Protein AF-A0A7C4R435-F1 (afdb_monomer_lite)

Sequence (212 aa):
MVLLLMPFLGRGGDLEFAALTNHVLPAVRSFMATNQLLMPIPFGTNAVKSFMVDLEGNRDSVIAHLRLTNNYIFSFSRTGGVQAVKGFIDDNENWLKLTDPSPKNLPLIQKALSQTDVVGPTNALALAFHYFKLNGHDPKNFHPEEFARVKGGYEKPYLLPYYSACWWRKDVTMAQREQGLAVLARVEIYISGVNSNLVGYDRLFMPLDRDK

pLDDT: mean 86.99, std 13.62, range [26.06, 98.31]

Secondary structure (DSSP, 8-state):
--------EEE--HHHHHHIIIIIHHHHHHHHHHTT-SS-SS--GGGEEEEEEEEETTTTEEEEEEEETTSEEEEEEEETTEEEEEEEEEGGG-HHHHH---GGGHHHHHHHHTS---SHHHHHHHHHHHHHHHTT--GGGBPPPEEEEEEE-SSS-EEEEEEEEEEEBTTS-HHHHHTT-S---EEEEEEETTT--EEEEEEES--TTTT-

Foldseek 3Di:
DDPPPDPAAEDDDPLQVCCCQVPVLVQVLLLCVLQVPPDDPPDDCLQWNYKYWDQDDVSQKIWMWTAGPQGKIWTKIGHPRFIHTAKIARPVLHVVLLQDPPPVSVVVVVVQVPADQPQDQVNLVVLQVVSCVSRPADCVQWDDKDKDFDWHDDPDIDGGQKMKIKTFGPVDDPVCVVVVPVAGFIWMWMAGSRPRHTRMIHGTNDDRPPSD

Structure (mmCIF, N/CA/C/O backbone):
data_AF-A0A7C4R435-F1
#
_entry.id   AF-A0A7C4R435-F1
#
loop_
_atom_site.group_PDB
_atom_site.id
_atom_site.type_symbol
_atom_site.label_atom_id
_atom_site.label_alt_id
_atom_site.label_comp_id
_atom_site.label_asym_id
_atom_site.label_entity_id
_atom_site.label_seq_id
_atom_site.pdbx_PDB_ins_code
_atom_site.Cartn_x
_atom_site.Cartn_y
_atom_site.Cartn_z
_atom_site.occupancy
_atom_site.B_iso_or_equiv
_atom_site.auth_seq_id
_atom_site.auth_comp_id
_atom_site.auth_asym_id
_atom_site.auth_atom_id
_atom_site.pdbx_PDB_model_num
ATOM 1 N N . MET A 1 1 ? -13.820 8.768 -37.299 1.00 32.50 1 MET A N 1
ATOM 2 C CA . MET A 1 1 ? -13.940 8.283 -35.909 1.00 32.50 1 MET A CA 1
ATOM 3 C C . MET A 1 1 ? -13.017 9.145 -35.061 1.00 32.50 1 MET A C 1
ATOM 5 O O . MET A 1 1 ? -11.808 9.029 -35.196 1.00 32.50 1 MET A O 1
ATOM 9 N N . VAL A 1 2 ? -13.565 10.116 -34.331 1.00 26.06 2 VAL A N 1
ATOM 10 C CA . VAL A 1 2 ? -12.773 11.062 -33.530 1.00 26.06 2 VAL A CA 1
ATOM 11 C C . VAL A 1 2 ? -12.422 10.360 -32.221 1.00 26.06 2 VAL A C 1
ATOM 13 O O . VAL A 1 2 ? -13.299 10.154 -31.386 1.00 26.06 2 VAL A O 1
ATOM 16 N N . LEU A 1 3 ? -11.165 9.935 -32.063 1.00 27.81 3 LEU A N 1
ATOM 17 C CA . LEU A 1 3 ? -10.653 9.545 -30.752 1.00 27.81 3 LEU A CA 1
ATOM 18 C C . LEU A 1 3 ? -10.577 10.823 -29.910 1.00 27.81 3 LEU A C 1
ATOM 20 O O . LEU A 1 3 ? -9.709 11.665 -30.135 1.00 27.81 3 LEU A O 1
ATOM 24 N N . LEU A 1 4 ? -11.500 10.982 -28.959 1.00 30.34 4 LEU A N 1
ATOM 25 C CA . LEU A 1 4 ? -11.326 11.938 -27.872 1.00 30.34 4 LEU A CA 1
ATOM 26 C C . LEU A 1 4 ? -10.093 11.505 -27.069 1.00 30.34 4 LEU A C 1
ATOM 28 O O . LEU A 1 4 ? -10.157 10.601 -26.238 1.00 30.34 4 LEU A O 1
ATOM 32 N N . LEU A 1 5 ? -8.961 12.147 -27.348 1.00 34.44 5 LEU A N 1
ATOM 33 C CA . LEU A 1 5 ? -7.786 12.141 -26.489 1.00 34.44 5 LEU A CA 1
ATOM 34 C C . LEU A 1 5 ? -8.183 12.827 -25.179 1.00 34.44 5 LEU A C 1
ATOM 36 O O . LEU A 1 5 ? -8.179 14.053 -25.076 1.00 34.44 5 LEU A O 1
ATOM 40 N N . MET A 1 6 ? -8.556 12.035 -24.172 1.00 40.03 6 MET A N 1
ATOM 41 C CA . MET A 1 6 ? -8.454 12.507 -22.794 1.00 40.03 6 MET A CA 1
ATOM 42 C C . MET A 1 6 ? -7.005 12.967 -22.572 1.00 40.03 6 MET A C 1
ATOM 44 O O . MET A 1 6 ? -6.094 12.301 -23.072 1.00 40.03 6 MET A O 1
ATOM 48 N N . PRO A 1 7 ? -6.760 14.078 -21.858 1.00 41.78 7 PRO A N 1
ATOM 49 C CA . PRO A 1 7 ? -5.405 14.534 -21.596 1.00 41.78 7 PRO A CA 1
ATOM 50 C C . PRO A 1 7 ? -4.704 13.497 -20.717 1.00 41.78 7 PRO A C 1
ATOM 52 O O . PRO A 1 7 ? -4.883 13.445 -19.501 1.00 41.78 7 PRO A O 1
ATOM 55 N N . PHE A 1 8 ? -3.934 12.630 -21.365 1.00 50.62 8 PHE A N 1
ATOM 56 C CA . PHE A 1 8 ? -3.027 11.699 -20.726 1.00 50.62 8 PHE A CA 1
ATOM 57 C C . PHE A 1 8 ? -1.909 12.526 -20.094 1.00 50.62 8 PHE A C 1
ATOM 59 O O . PHE A 1 8 ? -0.993 12.986 -20.771 1.00 50.62 8 PHE A O 1
ATOM 66 N N . LEU A 1 9 ? -2.018 12.772 -18.789 1.00 55.28 9 LEU A N 1
ATOM 67 C CA . LEU A 1 9 ? -0.972 13.421 -18.002 1.00 55.28 9 LEU A CA 1
ATOM 68 C C . LEU A 1 9 ? 0.091 12.374 -17.660 1.00 55.28 9 LEU A C 1
ATOM 70 O O . LEU A 1 9 ? 0.153 11.848 -16.547 1.00 55.28 9 LEU A O 1
ATOM 74 N N . GLY A 1 10 ? 0.878 12.028 -18.675 1.00 59.75 10 GLY A N 1
ATOM 75 C CA . GLY A 1 10 ? 2.132 11.307 -18.540 1.00 59.75 10 GLY A CA 1
ATOM 76 C C . GLY A 1 10 ? 3.293 12.282 -18.510 1.00 59.75 10 GLY A C 1
ATOM 77 O O . GLY A 1 10 ? 3.401 13.134 -19.389 1.00 59.75 10 GLY A O 1
ATOM 78 N N . ARG A 1 11 ? 4.171 12.164 -17.516 1.00 60.06 11 ARG A N 1
ATOM 79 C CA . ARG A 1 11 ? 5.456 12.867 -17.521 1.00 60.06 11 ARG A CA 1
ATOM 80 C C . ARG A 1 11 ? 6.520 11.879 -18.001 1.00 60.06 11 ARG A C 1
ATOM 82 O O . ARG A 1 11 ? 6.981 11.068 -17.207 1.00 60.06 11 ARG A O 1
ATOM 89 N N . GLY A 1 12 ? 6.832 11.892 -19.298 1.00 60.12 12 GLY A N 1
ATOM 90 C CA . GLY A 1 12 ? 7.830 10.993 -19.886 1.00 60.12 12 GLY A CA 1
ATOM 91 C C . GLY A 1 12 ? 7.799 10.950 -21.416 1.00 60.12 12 GLY A C 1
ATOM 92 O O . GLY A 1 12 ? 6.746 11.171 -22.014 1.00 60.12 12 GLY A O 1
ATOM 93 N N . GLY A 1 13 ? 8.950 10.701 -22.039 1.00 79.94 13 GLY A N 1
ATOM 94 C CA . GLY A 1 13 ? 9.081 10.423 -23.469 1.00 79.94 13 GLY A CA 1
ATOM 95 C C . GLY A 1 13 ? 8.862 8.939 -23.790 1.00 79.94 13 GLY A C 1
ATOM 96 O O . GLY A 1 13 ? 8.311 8.175 -22.993 1.00 79.94 13 GLY A O 1
ATOM 97 N N . ASP A 1 14 ? 9.301 8.511 -24.976 1.00 87.88 14 ASP A N 1
ATOM 98 C CA . ASP A 1 14 ? 9.075 7.145 -25.477 1.00 87.88 14 ASP A CA 1
ATOM 99 C C . ASP A 1 14 ? 9.638 6.055 -24.549 1.00 87.88 14 ASP A C 1
ATOM 101 O O . ASP A 1 14 ? 9.074 4.966 -24.438 1.00 87.88 14 ASP A O 1
ATOM 105 N N . LEU A 1 15 ? 10.737 6.345 -23.850 1.00 87.88 15 LEU A N 1
ATOM 106 C CA . LEU A 1 15 ? 11.409 5.398 -22.958 1.00 87.88 15 LEU A CA 1
ATOM 107 C C . LEU A 1 15 ? 10.641 5.189 -21.656 1.00 87.88 15 LEU A C 1
ATOM 109 O O . LEU A 1 15 ? 10.497 4.058 -21.196 1.00 87.88 15 LEU A O 1
ATOM 113 N N . GLU A 1 16 ? 10.117 6.259 -21.074 1.00 90.69 16 GLU A N 1
ATOM 114 C CA . GLU A 1 16 ? 9.260 6.216 -19.896 1.00 90.69 16 GLU A CA 1
ATOM 115 C C . GLU A 1 16 ? 7.957 5.475 -20.208 1.00 90.69 16 GLU A C 1
ATOM 117 O O . GLU A 1 16 ? 7.490 4.657 -19.411 1.00 90.69 16 GLU A O 1
ATOM 122 N N . PHE A 1 17 ? 7.397 5.694 -21.402 1.00 91.06 17 PHE A N 1
ATOM 123 C CA . PHE A 1 17 ? 6.226 4.957 -21.867 1.00 91.06 17 PHE A CA 1
ATOM 124 C C . PHE A 1 17 ? 6.534 3.469 -22.108 1.00 91.06 17 PHE A C 1
ATOM 126 O O . PHE A 1 17 ? 5.737 2.596 -21.745 1.00 91.06 17 PHE A O 1
ATOM 133 N N . ALA A 1 18 ? 7.710 3.149 -22.653 1.00 91.75 18 ALA A N 1
ATOM 134 C CA . ALA A 1 18 ? 8.179 1.772 -22.784 1.00 91.75 18 ALA A CA 1
ATOM 135 C C . ALA A 1 18 ? 8.368 1.104 -21.410 1.00 91.75 18 ALA A C 1
ATOM 137 O O . ALA A 1 18 ? 7.920 -0.023 -21.209 1.00 91.75 18 ALA A O 1
ATOM 138 N N . ALA A 1 19 ? 8.952 1.794 -20.428 1.00 91.88 19 ALA A N 1
ATOM 139 C CA . ALA A 1 19 ? 9.076 1.293 -19.059 1.00 91.88 19 ALA A CA 1
ATOM 140 C C . ALA A 1 19 ? 7.702 1.056 -18.403 1.00 91.88 19 ALA A C 1
ATOM 142 O O . ALA A 1 19 ? 7.479 0.001 -17.797 1.00 91.88 19 ALA A O 1
ATOM 143 N N . LEU A 1 20 ? 6.756 1.988 -18.572 1.00 93.00 20 LEU A N 1
ATOM 144 C CA . LEU A 1 20 ? 5.379 1.841 -18.095 1.00 93.00 20 LEU A CA 1
ATOM 145 C C . LEU A 1 20 ? 4.728 0.567 -18.655 1.00 93.00 20 LEU A C 1
ATOM 147 O O . LEU A 1 20 ? 4.150 -0.222 -17.908 1.00 93.00 20 LEU A O 1
ATOM 151 N N . THR A 1 21 ? 4.817 0.364 -19.967 1.00 93.69 21 THR A N 1
ATOM 152 C CA . THR A 1 21 ? 4.137 -0.735 -20.669 1.00 93.69 21 THR A CA 1
ATOM 153 C C . THR A 1 21 ? 4.813 -2.090 -20.468 1.00 93.69 21 THR A C 1
ATOM 155 O O . THR A 1 21 ? 4.113 -3.082 -20.259 1.00 93.69 21 THR A O 1
ATOM 158 N N . ASN A 1 22 ? 6.146 -2.138 -20.462 1.00 92.88 22 ASN A N 1
ATOM 159 C CA . ASN A 1 22 ? 6.915 -3.385 -20.409 1.00 92.88 22 ASN A CA 1
ATOM 160 C C . ASN A 1 22 ? 7.199 -3.879 -18.986 1.00 92.88 22 ASN A C 1
ATOM 162 O O . ASN A 1 22 ? 7.458 -5.069 -18.794 1.00 92.88 22 ASN A O 1
ATOM 166 N N . HIS A 1 23 ? 7.183 -2.996 -17.982 1.00 93.25 23 HIS A N 1
ATOM 167 C CA . HIS A 1 23 ? 7.590 -3.351 -16.617 1.00 93.25 23 HIS A CA 1
ATOM 168 C C . HIS A 1 23 ? 6.531 -3.001 -15.577 1.00 93.25 23 HIS A C 1
ATOM 170 O O . HIS A 1 23 ? 6.086 -3.881 -14.837 1.00 93.25 23 HIS A O 1
ATOM 176 N N . VAL A 1 24 ? 6.089 -1.742 -15.548 1.00 94.69 24 VAL A N 1
ATOM 177 C CA . VAL A 1 24 ? 5.218 -1.234 -14.480 1.00 94.69 24 VAL A CA 1
ATOM 178 C C . VAL A 1 24 ? 3.820 -1.851 -14.561 1.00 94.69 24 VAL A C 1
ATOM 180 O O . VAL A 1 24 ? 3.357 -2.456 -13.597 1.00 94.69 24 VAL A O 1
ATOM 183 N N . LEU A 1 25 ? 3.143 -1.755 -15.711 1.00 95.44 25 LEU A N 1
ATOM 184 C CA . LEU A 1 25 ? 1.786 -2.284 -15.881 1.00 95.44 25 LEU A CA 1
ATOM 185 C C . LEU A 1 25 ? 1.699 -3.803 -15.664 1.00 95.44 25 LEU A C 1
ATOM 187 O O . LEU A 1 25 ? 0.785 -4.228 -14.956 1.00 95.44 25 LEU A O 1
ATOM 191 N N . PRO A 1 26 ? 2.615 -4.639 -16.196 1.00 95.25 26 PRO A N 1
ATOM 192 C CA . PRO A 1 26 ? 2.641 -6.061 -15.866 1.00 95.25 26 PRO A CA 1
ATOM 193 C C . PRO A 1 26 ? 2.761 -6.331 -14.360 1.00 95.25 26 PRO A C 1
ATOM 195 O O . PRO A 1 26 ? 2.010 -7.150 -13.832 1.00 95.25 26 PRO A O 1
ATOM 198 N N . ALA A 1 27 ? 3.644 -5.613 -13.655 1.00 94.75 27 ALA A N 1
ATOM 199 C CA . ALA A 1 27 ? 3.818 -5.776 -12.213 1.00 94.75 27 ALA A CA 1
ATOM 200 C C . ALA A 1 27 ? 2.566 -5.369 -11.425 1.00 94.75 27 ALA A C 1
ATOM 202 O O . ALA A 1 27 ? 2.132 -6.102 -10.539 1.00 94.75 27 ALA A O 1
ATOM 203 N N . VAL A 1 28 ? 1.947 -4.241 -11.782 1.00 95.75 28 VAL A N 1
ATOM 204 C CA . VAL A 1 28 ? 0.711 -3.761 -11.150 1.00 95.75 28 VAL A CA 1
ATOM 205 C C . VAL A 1 28 ? -0.438 -4.736 -11.384 1.00 95.75 28 VAL A C 1
ATOM 207 O O . VAL A 1 28 ? -1.124 -5.098 -10.436 1.00 95.75 28 VAL A O 1
ATOM 210 N N . ARG A 1 29 ? -0.623 -5.232 -12.613 1.00 95.69 29 ARG A N 1
ATOM 211 C CA . ARG A 1 29 ? -1.648 -6.248 -12.908 1.00 95.69 29 ARG A CA 1
ATOM 212 C C . ARG A 1 29 ? -1.419 -7.522 -12.100 1.00 95.69 29 ARG A C 1
ATOM 214 O O . ARG A 1 29 ? -2.372 -8.056 -11.548 1.00 95.69 29 ARG A O 1
ATOM 221 N N . SER A 1 30 ? -0.171 -7.987 -12.007 1.00 94.69 30 SER A N 1
ATOM 222 C CA . SER A 1 30 ? 0.164 -9.157 -11.194 1.00 94.69 30 SER A CA 1
ATOM 223 C C . SER A 1 30 ? -0.164 -8.920 -9.723 1.00 94.69 30 SER A C 1
ATOM 225 O O . SER A 1 30 ? -0.803 -9.765 -9.113 1.00 94.69 30 SER A O 1
ATOM 227 N N . PHE A 1 31 ? 0.214 -7.768 -9.164 1.00 95.50 31 PHE A N 1
ATOM 228 C CA . PHE A 1 31 ? -0.107 -7.413 -7.783 1.00 95.50 31 PHE A CA 1
ATOM 229 C C . PHE A 1 31 ? -1.621 -7.371 -7.550 1.00 95.50 31 PHE A C 1
ATOM 231 O O . PHE A 1 31 ? -2.113 -7.943 -6.581 1.00 95.50 31 PHE A O 1
ATOM 238 N N . MET A 1 32 ? -2.373 -6.733 -8.449 1.00 95.19 32 MET A N 1
ATOM 239 C CA . MET A 1 32 ? -3.828 -6.640 -8.346 1.00 95.19 32 MET A CA 1
ATOM 240 C C . MET A 1 32 ? -4.502 -8.010 -8.437 1.00 95.19 32 MET A C 1
ATOM 242 O O . MET A 1 32 ? -5.427 -8.268 -7.676 1.00 95.19 32 MET A O 1
ATOM 246 N N . ALA A 1 33 ? -4.023 -8.894 -9.317 1.00 94.50 33 ALA A N 1
ATOM 247 C CA . ALA A 1 33 ? -4.528 -10.259 -9.430 1.00 94.50 33 ALA A CA 1
ATOM 248 C C . ALA A 1 33 ? -4.218 -11.082 -8.170 1.00 94.50 33 ALA A C 1
ATOM 250 O O . ALA A 1 33 ? -5.119 -11.704 -7.613 1.00 94.50 33 ALA A O 1
ATOM 251 N N . THR A 1 34 ? -2.973 -11.030 -7.681 1.00 94.31 34 THR A N 1
ATOM 252 C CA . THR A 1 34 ? -2.544 -11.702 -6.445 1.00 94.31 34 THR A CA 1
ATOM 253 C C . THR A 1 34 ? -3.394 -11.281 -5.248 1.00 94.31 34 THR A C 1
ATOM 255 O O . THR A 1 34 ? -3.803 -12.128 -4.461 1.00 94.31 34 THR A O 1
ATOM 258 N N . ASN A 1 35 ? -3.690 -9.986 -5.128 1.00 94.69 35 ASN A N 1
ATOM 259 C CA . ASN A 1 35 ? -4.449 -9.421 -4.012 1.00 94.69 35 ASN A CA 1
ATOM 260 C C . ASN A 1 35 ? -5.960 -9.307 -4.292 1.00 94.69 35 ASN A C 1
ATOM 262 O O . ASN A 1 35 ? -6.670 -8.703 -3.496 1.00 94.69 35 ASN A O 1
ATOM 266 N N . GLN A 1 36 ? -6.452 -9.866 -5.406 1.00 92.31 36 GLN A N 1
ATOM 267 C CA . GLN A 1 36 ? -7.873 -9.888 -5.787 1.00 92.31 36 GLN A CA 1
ATOM 268 C C . GLN A 1 36 ? -8.553 -8.505 -5.749 1.00 92.31 36 GLN A C 1
ATOM 270 O O . GLN A 1 36 ? -9.699 -8.363 -5.324 1.00 92.31 36 GLN A O 1
ATOM 275 N N . LEU A 1 37 ? -7.842 -7.464 -6.192 1.00 91.94 37 LEU A N 1
ATOM 276 C CA . LEU A 1 37 ? -8.356 -6.095 -6.172 1.00 91.94 37 LEU A CA 1
ATOM 277 C C . LEU A 1 37 ? -9.503 -5.900 -7.178 1.00 91.94 37 LEU A C 1
ATOM 279 O O . LEU A 1 37 ? -9.534 -6.517 -8.244 1.00 91.94 37 LEU A O 1
ATOM 283 N N . LEU A 1 38 ? -10.433 -4.996 -6.854 1.00 81.31 38 LEU A N 1
ATOM 284 C CA . LEU A 1 38 ? -11.715 -4.821 -7.549 1.00 81.31 38 LEU A CA 1
ATOM 285 C C . LEU A 1 38 ? -11.581 -4.009 -8.851 1.00 81.31 38 LEU A C 1
ATOM 287 O O . LEU A 1 38 ? -12.127 -2.914 -8.997 1.00 81.31 38 LEU A O 1
ATOM 291 N N . MET A 1 39 ? -10.840 -4.544 -9.822 1.00 78.44 39 MET A N 1
ATOM 292 C CA . MET A 1 39 ? -10.755 -4.004 -11.180 1.00 78.44 39 MET A CA 1
ATOM 293 C C . MET A 1 39 ? -10.630 -5.136 -12.205 1.00 78.44 39 MET A C 1
ATOM 295 O O . MET A 1 39 ? -9.884 -6.084 -11.962 1.00 78.44 39 MET A O 1
ATOM 299 N N . PRO A 1 40 ? -11.285 -5.040 -13.377 1.00 78.25 40 PRO A N 1
ATOM 300 C CA . PRO A 1 40 ? -11.090 -6.011 -14.449 1.00 78.25 40 PRO A CA 1
ATOM 301 C C . PRO A 1 40 ? -9.630 -6.065 -14.924 1.00 78.25 40 PRO A C 1
ATOM 303 O O . PRO A 1 40 ? -9.051 -5.043 -15.296 1.00 78.25 40 PRO A O 1
ATOM 306 N N . ILE A 1 41 ? -9.048 -7.266 -14.943 1.00 79.94 41 ILE A N 1
ATOM 307 C CA . ILE A 1 41 ? -7.706 -7.564 -15.469 1.00 79.94 41 ILE A CA 1
ATOM 308 C C . ILE A 1 41 ? -7.875 -8.548 -16.645 1.00 79.94 41 ILE A C 1
ATOM 310 O O . ILE A 1 41 ? -8.652 -9.493 -16.510 1.00 79.94 41 ILE A O 1
ATOM 314 N N . PRO A 1 42 ? -7.162 -8.382 -17.779 1.00 84.06 42 PRO A N 1
ATOM 315 C CA . PRO A 1 42 ? -6.138 -7.370 -18.045 1.00 84.06 42 PRO A CA 1
ATOM 316 C C . PRO A 1 42 ? -6.723 -6.008 -18.450 1.00 84.06 42 PRO A C 1
ATOM 318 O O . PRO A 1 42 ? -7.732 -5.930 -19.142 1.00 84.06 42 PRO A O 1
ATOM 321 N N . PHE A 1 43 ? -6.033 -4.924 -18.084 1.00 87.81 43 PHE A N 1
ATOM 322 C CA . PHE A 1 43 ? -6.353 -3.558 -18.522 1.00 87.81 43 PHE A CA 1
ATOM 323 C C . PHE A 1 43 ? -5.162 -2.906 -19.224 1.00 87.81 43 PHE A C 1
ATOM 325 O O . PHE A 1 43 ? -4.027 -3.103 -18.804 1.00 87.81 43 PHE A O 1
ATOM 332 N N . GLY A 1 44 ? -5.393 -2.120 -20.277 1.00 88.62 44 GLY A N 1
ATOM 333 C CA . GLY A 1 44 ? -4.349 -1.404 -21.019 1.00 88.62 44 GLY A CA 1
ATOM 334 C C . GLY A 1 44 ? -3.969 -0.049 -20.408 1.00 88.62 44 GLY A C 1
ATOM 335 O O . GLY A 1 44 ? -4.371 0.299 -19.300 1.00 88.62 44 GLY A O 1
ATOM 336 N N . THR A 1 45 ? -3.211 0.752 -21.160 1.00 90.25 45 THR A N 1
ATOM 337 C CA . THR A 1 45 ? -2.867 2.141 -20.794 1.00 90.25 45 THR A CA 1
ATOM 338 C C . THR A 1 45 ? -4.091 3.053 -20.696 1.00 90.25 45 THR A C 1
ATOM 340 O O . THR A 1 45 ? -4.048 4.055 -19.994 1.00 90.25 45 THR A O 1
ATOM 343 N N . ASN A 1 46 ? -5.214 2.677 -21.313 1.00 88.69 46 ASN A N 1
ATOM 344 C CA . ASN A 1 46 ? -6.505 3.357 -21.187 1.00 88.69 46 ASN A CA 1
ATOM 345 C C . ASN A 1 46 ? -7.058 3.383 -19.749 1.00 88.69 46 ASN A C 1
ATOM 347 O O . ASN A 1 46 ? -7.912 4.207 -19.438 1.00 88.69 46 ASN A O 1
ATOM 351 N N . ALA A 1 47 ? -6.588 2.493 -18.873 1.00 91.69 47 ALA A N 1
ATOM 352 C CA . ALA A 1 47 ? -6.935 2.495 -17.454 1.00 91.69 47 ALA A CA 1
ATOM 353 C C . ALA A 1 47 ? -6.004 3.373 -16.598 1.00 91.69 47 ALA A C 1
ATOM 355 O O . ALA A 1 47 ? -6.242 3.519 -15.399 1.00 91.69 47 ALA A O 1
ATOM 356 N N . VAL A 1 48 ? -4.955 3.962 -17.182 1.00 93.00 48 VAL A N 1
ATOM 357 C CA . VAL A 1 48 ? -4.006 4.842 -16.489 1.00 93.00 48 VAL A CA 1
ATOM 358 C C . VAL A 1 48 ? -4.503 6.281 -16.585 1.00 93.00 48 VAL A C 1
ATOM 360 O O . VAL A 1 48 ? -4.547 6.866 -17.662 1.00 93.00 48 VAL A O 1
ATOM 363 N N . LYS A 1 49 ? -4.863 6.864 -15.440 1.00 93.19 49 LYS A N 1
ATOM 364 C CA . LYS A 1 49 ? -5.306 8.260 -15.333 1.00 93.19 49 LYS A CA 1
ATOM 365 C C . LYS A 1 49 ? -4.127 9.230 -15.382 1.00 93.19 49 LYS A C 1
ATOM 367 O O . LYS A 1 49 ? -4.212 10.280 -16.008 1.00 93.19 49 LYS A O 1
ATOM 372 N N . SER A 1 50 ? -3.043 8.887 -14.695 1.00 93.31 50 SER A N 1
ATOM 373 C CA . SER A 1 50 ? -1.803 9.665 -14.673 1.00 93.31 50 SER A CA 1
ATOM 374 C C . SER A 1 50 ? -0.646 8.783 -14.234 1.00 93.31 50 SER A C 1
ATOM 376 O O . SER A 1 50 ? -0.846 7.868 -13.430 1.00 93.31 50 SER A O 1
ATOM 378 N N . PHE A 1 51 ? 0.562 9.084 -14.695 1.00 94.00 51 PHE A N 1
ATOM 379 C CA . PHE A 1 51 ? 1.767 8.413 -14.222 1.00 94.00 51 PHE A CA 1
ATOM 380 C C . PHE A 1 51 ? 2.995 9.322 -14.310 1.00 94.00 51 PHE A C 1
ATOM 382 O O . PHE A 1 51 ? 3.035 10.295 -15.066 1.00 94.00 51 PHE A O 1
ATOM 389 N N . MET A 1 52 ? 4.002 8.953 -13.533 1.00 93.12 52 MET A N 1
ATOM 390 C CA . MET A 1 52 ? 5.354 9.481 -13.558 1.00 93.12 52 MET A CA 1
ATOM 391 C C . MET A 1 52 ? 6.297 8.284 -13.559 1.00 93.12 52 MET A C 1
ATOM 393 O O . MET A 1 52 ? 6.097 7.350 -12.781 1.00 93.12 52 MET A O 1
ATOM 397 N N . VAL A 1 53 ? 7.279 8.295 -14.452 1.00 92.81 53 VAL A N 1
ATOM 398 C CA . VAL A 1 53 ? 8.338 7.289 -14.517 1.00 92.81 53 VAL A CA 1
ATOM 399 C C . VAL A 1 53 ? 9.659 8.036 -14.540 1.00 92.81 53 VAL A C 1
ATOM 401 O O . VAL A 1 53 ? 9.883 8.850 -15.429 1.00 92.81 53 VAL A O 1
ATOM 404 N N . ASP A 1 54 ? 10.513 7.723 -13.578 1.00 90.75 54 ASP A N 1
ATOM 405 C CA . ASP A 1 54 ? 11.868 8.234 -13.478 1.00 90.75 54 ASP A CA 1
ATOM 406 C C . ASP A 1 54 ? 12.840 7.100 -13.816 1.00 90.75 54 ASP A C 1
ATOM 408 O O . ASP A 1 54 ? 12.782 6.004 -13.247 1.00 90.75 54 ASP A O 1
ATOM 412 N N . LEU A 1 55 ? 13.709 7.361 -14.792 1.00 88.75 55 LEU A N 1
ATOM 413 C CA . LEU A 1 55 ? 14.745 6.437 -15.242 1.00 88.75 55 LEU A CA 1
ATOM 414 C C . LEU A 1 55 ? 16.085 6.890 -14.658 1.00 88.75 55 LEU A C 1
ATOM 416 O O . LEU A 1 55 ? 16.587 7.960 -14.999 1.00 88.75 55 LEU A O 1
ATOM 420 N N . GLU A 1 56 ? 16.685 6.067 -13.805 1.00 81.62 56 GLU A N 1
ATOM 421 C CA . GLU A 1 56 ? 17.966 6.352 -13.153 1.00 81.62 56 GLU A CA 1
ATOM 422 C C . GLU A 1 56 ? 19.065 5.403 -13.651 1.00 81.62 56 GLU A C 1
ATOM 424 O O . GLU A 1 56 ? 18.775 4.290 -14.090 1.00 81.62 56 GLU A O 1
ATOM 429 N N . GLY A 1 57 ? 20.327 5.857 -13.583 1.00 64.44 57 GLY A N 1
ATOM 430 C CA . GLY A 1 57 ? 21.553 5.078 -13.832 1.00 64.44 57 GLY A CA 1
ATOM 431 C C . GLY A 1 57 ? 21.543 4.241 -15.116 1.00 64.44 57 GLY A C 1
ATOM 432 O O . GLY A 1 57 ? 21.032 3.132 -15.111 1.00 64.44 57 GLY A O 1
ATOM 433 N N . ASN A 1 58 ? 22.089 4.741 -16.232 1.00 63.66 58 ASN A N 1
ATOM 434 C CA . ASN A 1 58 ? 22.081 4.062 -17.548 1.00 63.66 58 ASN A CA 1
ATOM 435 C C . ASN A 1 58 ? 20.725 3.452 -17.988 1.00 63.66 58 ASN A C 1
ATOM 437 O O . ASN A 1 58 ? 20.689 2.712 -18.966 1.00 63.66 58 ASN A O 1
ATOM 441 N N . ARG A 1 59 ? 19.610 3.835 -17.340 1.00 67.12 59 ARG A N 1
ATOM 442 C CA . ARG A 1 59 ? 18.245 3.309 -17.530 1.00 67.12 59 ARG A CA 1
ATOM 443 C C . ARG A 1 59 ? 18.022 1.886 -16.997 1.00 67.12 59 ARG A C 1
ATOM 445 O O . ARG A 1 59 ? 17.020 1.264 -17.341 1.00 67.12 59 ARG A O 1
ATOM 452 N N . ASP A 1 60 ? 18.901 1.398 -16.125 1.00 77.50 60 ASP A N 1
ATOM 453 C CA . ASP A 1 60 ? 18.754 0.095 -15.457 1.00 77.50 60 ASP A CA 1
ATOM 454 C C . ASP A 1 60 ? 17.900 0.163 -14.182 1.00 77.50 60 ASP A C 1
ATOM 456 O O . ASP A 1 60 ? 17.514 -0.877 -13.630 1.00 77.50 60 ASP A O 1
ATOM 460 N N . SER A 1 61 ? 17.589 1.378 -13.718 1.00 87.69 61 SER A N 1
ATOM 461 C CA . SER A 1 61 ? 16.696 1.629 -12.594 1.00 87.69 61 SER A CA 1
ATOM 462 C C . SER A 1 61 ? 15.454 2.400 -13.047 1.00 87.69 61 SER A C 1
ATOM 464 O O . SER A 1 61 ? 15.548 3.393 -1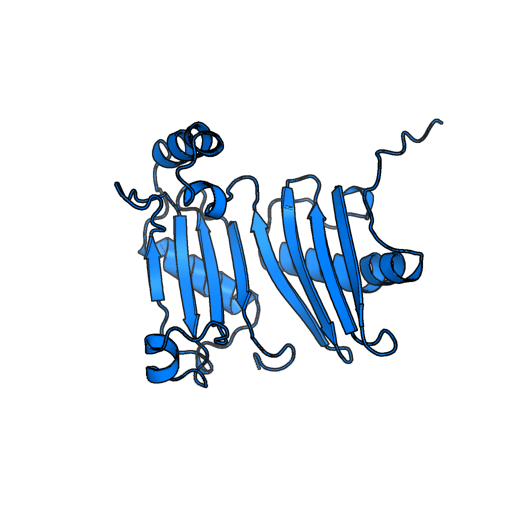3.766 1.00 87.69 61 SER A O 1
ATOM 466 N N . VAL A 1 62 ? 14.280 1.920 -12.640 1.00 91.75 62 VAL A N 1
ATOM 467 C CA . VAL A 1 62 ? 12.975 2.514 -12.944 1.00 91.75 62 VAL A CA 1
ATOM 468 C C . VAL A 1 62 ? 12.241 2.730 -11.634 1.00 91.75 62 VAL A C 1
ATOM 470 O O . VAL A 1 62 ? 11.966 1.764 -10.921 1.00 91.75 62 VAL A O 1
ATOM 473 N N . ILE A 1 63 ? 11.867 3.970 -11.349 1.00 92.19 63 ILE A N 1
ATOM 474 C CA . ILE A 1 63 ? 10.923 4.318 -10.287 1.00 92.19 63 ILE A CA 1
ATOM 475 C C . ILE A 1 63 ? 9.660 4.820 -10.969 1.00 92.19 63 ILE A C 1
ATOM 477 O O . ILE A 1 63 ? 9.723 5.603 -11.911 1.00 92.19 63 ILE A O 1
ATOM 481 N N . ALA A 1 64 ? 8.499 4.338 -10.541 1.00 94.38 64 ALA A N 1
ATOM 482 C CA . ALA A 1 64 ? 7.247 4.753 -11.147 1.00 94.38 64 ALA A CA 1
ATOM 483 C C . ALA A 1 64 ? 6.152 4.962 -10.112 1.00 94.38 64 ALA A C 1
ATOM 485 O O . ALA A 1 64 ? 5.990 4.180 -9.175 1.00 94.38 64 ALA A O 1
ATOM 486 N N . HIS A 1 65 ? 5.351 5.991 -10.352 1.00 95.69 65 HIS A N 1
ATOM 487 C CA . HIS A 1 65 ? 4.104 6.250 -9.655 1.00 95.69 65 HIS A CA 1
ATOM 488 C C . HIS A 1 65 ? 2.990 6.321 -10.685 1.00 95.69 65 HIS A C 1
ATOM 490 O O . HIS A 1 65 ? 3.104 7.030 -11.683 1.00 95.69 65 HIS A O 1
ATOM 496 N N . LEU A 1 66 ? 1.896 5.609 -10.454 1.00 95.12 66 LEU A N 1
ATOM 497 C CA . LEU A 1 66 ? 0.746 5.637 -11.349 1.00 95.12 66 LEU A CA 1
ATOM 498 C C . LEU A 1 66 ? -0.554 5.645 -10.569 1.00 95.12 66 LEU A C 1
ATOM 500 O O . LEU A 1 66 ? -0.679 5.029 -9.514 1.00 95.12 66 LEU A O 1
ATOM 504 N N . ARG A 1 67 ? -1.533 6.336 -11.137 1.00 95.62 67 ARG A N 1
ATOM 505 C CA . ARG A 1 67 ? -2.915 6.344 -10.686 1.00 95.62 67 ARG A CA 1
ATOM 506 C C . ARG A 1 67 ? -3.791 5.787 -11.795 1.00 95.62 67 ARG A C 1
ATOM 508 O O . ARG A 1 67 ? -3.721 6.241 -12.939 1.00 95.62 67 ARG A O 1
ATOM 515 N N . LEU A 1 68 ? -4.635 4.832 -11.441 1.00 94.94 68 LEU A N 1
ATOM 516 C CA . LEU A 1 68 ? -5.624 4.244 -12.330 1.00 94.94 68 LEU A CA 1
ATOM 517 C C . LEU A 1 68 ? -6.935 5.041 -12.309 1.00 94.94 68 LEU A C 1
ATOM 519 O O . LEU A 1 68 ? -7.174 5.888 -11.443 1.00 94.94 68 LEU A O 1
ATOM 523 N N . THR A 1 69 ? -7.800 4.784 -13.284 1.00 92.88 69 THR A N 1
ATOM 524 C CA . THR A 1 69 ? -9.106 5.449 -13.432 1.00 92.88 69 THR A CA 1
ATOM 525 C C . THR A 1 69 ? -10.079 5.147 -12.293 1.00 92.88 69 THR A C 1
ATOM 527 O O . THR A 1 69 ? -10.894 6.004 -11.964 1.00 92.88 69 THR A O 1
ATOM 530 N N . ASN A 1 70 ? -9.948 3.993 -11.634 1.00 91.00 70 ASN A N 1
ATOM 531 C CA . ASN A 1 70 ? -10.691 3.637 -10.420 1.00 91.00 70 ASN A CA 1
ATOM 532 C C . ASN A 1 70 ? -10.076 4.223 -9.129 1.00 91.00 70 ASN A C 1
ATOM 534 O O . ASN A 1 70 ? -10.469 3.836 -8.036 1.00 91.00 70 ASN A O 1
ATOM 538 N N . ASN A 1 71 ? -9.125 5.156 -9.251 1.00 91.50 71 ASN A N 1
ATOM 539 C CA . ASN A 1 71 ? -8.407 5.824 -8.162 1.00 91.50 71 ASN A CA 1
ATOM 540 C C . ASN A 1 71 ? -7.445 4.946 -7.343 1.00 91.50 71 ASN A C 1
ATOM 542 O O . ASN A 1 71 ? -6.920 5.410 -6.334 1.00 91.50 71 ASN A O 1
ATOM 546 N N . TYR A 1 72 ? -7.116 3.739 -7.800 1.00 95.12 72 TYR A N 1
ATOM 547 C CA . TYR A 1 72 ? -5.982 3.008 -7.235 1.00 95.12 72 TYR A CA 1
ATOM 548 C C . TYR A 1 72 ? -4.669 3.702 -7.575 1.00 95.12 72 TYR A C 1
ATOM 550 O O . TYR A 1 72 ? -4.460 4.145 -8.708 1.00 95.12 72 TYR A O 1
ATOM 558 N N . ILE A 1 73 ? -3.787 3.801 -6.589 1.00 95.62 73 ILE A N 1
ATOM 559 C CA . ILE A 1 73 ? -2.468 4.415 -6.713 1.00 95.62 73 ILE A CA 1
ATOM 560 C C . ILE A 1 73 ? -1.427 3.353 -6.413 1.00 95.62 73 ILE A C 1
ATOM 562 O O . ILE A 1 73 ? -1.561 2.620 -5.440 1.00 95.62 73 ILE A O 1
ATOM 566 N N . PHE A 1 74 ? -0.380 3.308 -7.226 1.00 97.06 74 PHE A N 1
ATOM 567 C CA . PHE A 1 74 ? 0.737 2.396 -7.045 1.00 97.06 74 PHE A CA 1
ATOM 568 C C . PHE A 1 74 ? 2.059 3.152 -7.073 1.00 97.06 74 PHE A C 1
ATOM 570 O O . PHE A 1 74 ? 2.222 4.113 -7.833 1.00 97.06 74 PHE A O 1
ATOM 577 N N . SER A 1 75 ? 3.014 2.671 -6.284 1.00 96.31 75 SER A N 1
ATOM 578 C CA . SER A 1 75 ? 4.434 2.953 -6.460 1.00 96.31 75 SER A CA 1
ATOM 579 C C . SER A 1 75 ? 5.168 1.663 -6.812 1.00 96.31 75 SER A C 1
ATOM 581 O O . SER A 1 75 ? 4.832 0.569 -6.350 1.00 96.31 75 SER A O 1
ATOM 583 N N . PHE A 1 76 ? 6.165 1.781 -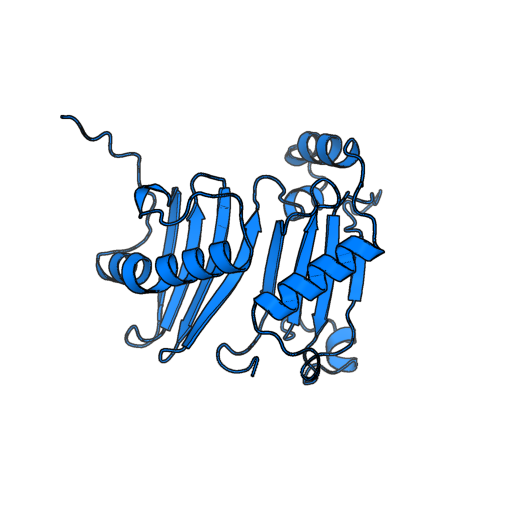7.674 1.00 95.12 76 PHE A N 1
ATOM 584 C CA . PHE A 1 76 ? 6.908 0.666 -8.237 1.00 95.12 76 PHE A CA 1
ATOM 585 C C . PHE A 1 76 ? 8.381 1.030 -8.302 1.00 95.12 76 PHE A C 1
ATOM 587 O O . PHE A 1 76 ? 8.729 2.173 -8.604 1.00 95.12 76 PHE A O 1
ATOM 594 N N . SER A 1 77 ? 9.237 0.040 -8.079 1.00 93.38 77 SER A N 1
ATOM 595 C CA . SER A 1 77 ? 10.644 0.177 -8.412 1.00 93.38 77 SER A CA 1
ATOM 596 C C . SER A 1 77 ? 11.209 -1.081 -9.053 1.00 93.38 77 SER A C 1
ATOM 598 O O . SER A 1 77 ? 10.781 -2.208 -8.782 1.00 93.38 77 SER A O 1
ATOM 600 N N . ARG A 1 78 ? 12.197 -0.865 -9.916 1.00 92.00 78 ARG A N 1
ATOM 601 C CA . ARG A 1 78 ? 12.996 -1.890 -10.573 1.00 92.00 78 ARG A CA 1
ATOM 602 C C . ARG A 1 78 ? 14.445 -1.443 -10.603 1.00 92.00 78 ARG A C 1
ATOM 604 O O . ARG A 1 78 ? 14.704 -0.310 -10.977 1.00 92.00 78 ARG A O 1
ATOM 611 N N . THR A 1 79 ? 15.371 -2.338 -10.288 1.00 89.25 79 THR A N 1
ATOM 612 C CA . THR A 1 79 ? 16.814 -2.098 -10.412 1.00 89.25 79 THR A CA 1
ATOM 613 C C . THR A 1 79 ? 17.505 -3.420 -10.730 1.00 89.25 79 THR A C 1
ATOM 615 O O . THR A 1 79 ? 17.220 -4.430 -10.086 1.00 89.25 79 THR A O 1
ATOM 618 N N . GLY A 1 80 ? 18.382 -3.445 -11.739 1.00 82.88 80 GLY A N 1
ATOM 619 C CA . GLY A 1 80 ? 19.180 -4.640 -12.059 1.00 82.88 80 GLY A CA 1
ATOM 620 C C . GLY A 1 80 ? 18.337 -5.882 -12.391 1.00 82.88 80 GLY A C 1
ATOM 621 O O . GLY A 1 80 ? 18.692 -6.996 -12.023 1.00 82.88 80 GLY A O 1
ATOM 622 N N . GLY A 1 81 ? 17.174 -5.688 -13.024 1.00 82.50 81 GLY A N 1
ATOM 623 C CA . GLY A 1 81 ? 16.246 -6.764 -13.400 1.00 82.50 81 GLY A CA 1
ATOM 624 C C . GLY A 1 81 ? 15.301 -7.247 -12.292 1.00 82.50 81 GLY A C 1
ATOM 625 O O . GLY A 1 81 ? 14.326 -7.934 -12.596 1.00 82.50 81 GLY A O 1
ATOM 626 N N . VAL A 1 82 ? 15.516 -6.847 -11.037 1.00 88.12 82 VAL A N 1
ATOM 627 C CA . VAL A 1 82 ? 14.600 -7.123 -9.919 1.00 88.12 82 VAL A CA 1
ATOM 628 C C . VAL A 1 82 ? 13.561 -6.014 -9.842 1.00 88.12 82 VAL A C 1
ATOM 630 O O . VAL A 1 82 ? 13.911 -4.844 -9.967 1.00 88.12 82 VAL A O 1
ATOM 633 N N . GLN A 1 83 ? 12.290 -6.358 -9.631 1.00 91.56 83 GLN A N 1
ATOM 634 C CA . GLN A 1 83 ? 11.201 -5.385 -9.569 1.00 91.56 83 GLN A CA 1
ATOM 635 C C . GLN A 1 83 ? 10.165 -5.725 -8.500 1.00 91.56 83 GLN A C 1
ATOM 637 O O . GLN A 1 83 ? 9.926 -6.899 -8.219 1.00 91.56 83 GLN A O 1
ATOM 642 N N . ALA A 1 84 ? 9.516 -4.705 -7.943 1.00 92.12 84 ALA A N 1
ATOM 643 C CA . ALA A 1 84 ? 8.430 -4.877 -6.988 1.00 92.12 84 ALA A CA 1
ATOM 644 C C . ALA A 1 84 ? 7.459 -3.692 -7.007 1.00 92.12 84 ALA A C 1
ATOM 646 O O . ALA A 1 84 ? 7.852 -2.543 -7.214 1.00 92.12 84 ALA A O 1
ATOM 647 N N . VAL A 1 85 ? 6.191 -3.973 -6.698 1.00 95.06 85 VAL A N 1
ATOM 648 C CA . VAL A 1 85 ? 5.278 -2.939 -6.201 1.00 95.06 85 VAL A CA 1
ATOM 649 C C . VAL A 1 85 ? 5.740 -2.564 -4.795 1.00 95.06 85 VAL A C 1
ATOM 651 O O . VAL A 1 85 ? 5.905 -3.425 -3.926 1.00 95.06 85 VAL A O 1
ATOM 654 N N . LYS A 1 86 ? 6.012 -1.276 -4.597 1.00 94.62 86 LYS A N 1
ATOM 655 C CA . LYS A 1 86 ? 6.486 -0.711 -3.330 1.00 94.62 86 LYS A CA 1
ATOM 656 C C . LYS A 1 86 ? 5.361 -0.152 -2.490 1.00 94.62 86 LYS A C 1
ATOM 658 O O . LYS A 1 86 ? 5.519 -0.084 -1.280 1.00 94.62 86 LYS A O 1
ATOM 663 N N . GLY A 1 87 ? 4.260 0.212 -3.124 1.00 95.19 87 GLY A N 1
ATOM 664 C CA . GLY A 1 87 ? 3.134 0.829 -2.462 1.00 95.19 87 GLY A CA 1
ATOM 665 C C . GLY A 1 87 ? 1.870 0.642 -3.280 1.00 95.19 87 GLY A C 1
ATOM 666 O O . GLY A 1 87 ? 1.909 0.645 -4.514 1.00 95.19 87 GLY A O 1
ATOM 667 N N . PHE A 1 88 ? 0.758 0.492 -2.587 1.00 96.31 88 PHE A N 1
ATOM 668 C CA . PHE A 1 88 ? -0.587 0.501 -3.129 1.00 96.31 88 PHE A CA 1
ATOM 669 C C . PHE A 1 88 ? -1.493 1.252 -2.159 1.00 96.31 88 PHE A C 1
ATOM 671 O O . PHE A 1 88 ? -1.403 1.044 -0.953 1.00 96.31 88 PHE A O 1
ATOM 678 N N . ILE A 1 89 ? -2.372 2.102 -2.687 1.00 94.56 89 ILE A N 1
ATOM 679 C CA . ILE A 1 89 ? -3.417 2.785 -1.922 1.00 94.56 89 ILE A CA 1
ATOM 680 C C . ILE A 1 89 ? -4.703 2.800 -2.750 1.00 94.56 89 ILE A C 1
ATOM 682 O O . ILE A 1 89 ? -4.692 3.201 -3.919 1.00 94.56 89 ILE A O 1
ATOM 686 N N . ASP A 1 90 ? -5.821 2.436 -2.125 1.00 92.75 90 ASP A N 1
ATOM 687 C CA . ASP A 1 90 ? -7.152 2.762 -2.633 1.00 92.75 90 ASP A CA 1
ATOM 688 C C . ASP A 1 90 ? -7.505 4.206 -2.250 1.00 92.75 90 ASP A C 1
ATOM 690 O O . ASP A 1 90 ? -7.845 4.502 -1.104 1.00 92.75 90 ASP A O 1
ATOM 694 N N . ASP A 1 91 ? -7.423 5.142 -3.203 1.00 88.56 91 ASP A N 1
ATOM 695 C CA . ASP A 1 91 ? -7.696 6.553 -2.911 1.00 88.56 91 ASP A CA 1
ATOM 696 C C . ASP A 1 91 ? -9.193 6.847 -2.670 1.00 88.56 91 ASP A C 1
ATOM 698 O O . ASP A 1 91 ? -9.532 7.947 -2.222 1.00 88.56 91 ASP A O 1
ATOM 702 N N . ASN A 1 92 ? -10.095 5.893 -2.944 1.00 82.69 92 ASN A N 1
ATOM 703 C CA . ASN A 1 92 ? -11.514 6.007 -2.581 1.00 82.69 92 ASN A CA 1
ATOM 704 C C . ASN A 1 92 ? -11.739 5.754 -1.083 1.00 82.69 92 ASN A C 1
ATOM 706 O O . ASN A 1 92 ? -12.647 6.338 -0.491 1.00 82.69 92 ASN A O 1
ATOM 710 N N . GLU A 1 93 ? -10.886 4.927 -0.480 1.00 77.25 93 GLU A N 1
ATOM 711 C CA . GLU A 1 93 ? -10.841 4.608 0.951 1.00 77.25 93 GLU A CA 1
ATOM 712 C C . GLU A 1 93 ? -9.576 5.192 1.594 1.00 77.25 93 GLU A C 1
ATOM 714 O O . GLU A 1 93 ? -8.963 4.590 2.474 1.00 77.25 93 GLU A O 1
ATOM 719 N N . ASN A 1 94 ? -9.151 6.374 1.128 1.00 74.94 94 ASN A N 1
ATOM 720 C CA . ASN A 1 94 ? -7.881 6.964 1.534 1.00 74.94 94 ASN A CA 1
ATOM 721 C C . ASN A 1 94 ? -7.873 7.331 3.024 1.00 74.94 94 ASN A C 1
ATOM 723 O O . ASN A 1 94 ? -8.221 8.448 3.421 1.00 74.94 94 ASN A O 1
ATOM 727 N N . TRP A 1 95 ? -7.398 6.398 3.838 1.00 73.88 95 TRP A N 1
ATOM 728 C CA . TRP A 1 95 ? -7.268 6.557 5.274 1.00 73.88 95 TRP A CA 1
ATOM 729 C C . TRP A 1 95 ? -6.244 7.635 5.657 1.00 73.88 95 TRP A C 1
ATOM 731 O O . TRP A 1 95 ? -6.413 8.262 6.698 1.00 73.88 95 TRP A O 1
ATOM 741 N N . LEU A 1 96 ? -5.258 7.962 4.809 1.00 76.56 96 LEU A N 1
ATOM 742 C CA . LEU A 1 96 ? -4.343 9.083 5.069 1.00 76.56 96 LEU A CA 1
ATOM 743 C C . LEU A 1 96 ? -5.105 10.411 5.095 1.00 76.56 96 LEU A C 1
ATOM 745 O O . LEU A 1 96 ? -4.943 11.189 6.032 1.00 76.56 96 LEU A O 1
ATOM 749 N N . LYS A 1 97 ? -6.007 10.657 4.136 1.00 84.75 97 LYS A N 1
ATOM 750 C CA . LYS A 1 97 ? -6.879 11.852 4.167 1.00 84.75 97 LYS A CA 1
ATOM 751 C C . LYS A 1 97 ? -7.771 11.868 5.407 1.00 84.75 97 LYS A C 1
ATOM 753 O O . LYS A 1 97 ? -8.048 12.932 5.945 1.00 84.75 97 LYS A O 1
ATOM 758 N N . LEU A 1 98 ? -8.192 10.692 5.869 1.00 84.94 98 LEU A N 1
ATOM 759 C CA . LEU A 1 98 ? -8.999 10.536 7.077 1.00 84.94 98 LEU A CA 1
ATOM 760 C C . LEU A 1 98 ? -8.222 10.802 8.373 1.00 84.94 98 LEU A C 1
ATOM 762 O O . LEU A 1 98 ? -8.846 10.993 9.411 1.00 84.94 98 LEU A O 1
ATOM 766 N N . THR A 1 99 ? -6.888 10.816 8.335 1.00 85.06 99 THR A N 1
ATOM 767 C CA . THR A 1 99 ? -6.058 11.167 9.500 1.00 85.06 99 THR A CA 1
ATOM 768 C C . THR A 1 99 ? -5.809 12.672 9.627 1.00 85.06 99 THR A C 1
ATOM 770 O O . THR A 1 99 ? -5.522 13.138 10.729 1.00 85.06 99 THR A O 1
ATOM 773 N N . ASP A 1 100 ? -5.981 13.438 8.542 1.00 87.88 100 ASP A N 1
ATOM 774 C CA . ASP A 1 100 ? -5.856 14.901 8.505 1.00 87.88 100 ASP A CA 1
ATOM 775 C C . ASP A 1 100 ? -7.216 15.567 8.804 1.00 87.88 100 ASP A C 1
ATOM 777 O O . ASP A 1 100 ? -8.089 15.579 7.930 1.00 87.88 100 ASP A O 1
ATOM 781 N N . PRO A 1 101 ? -7.411 16.175 9.995 1.00 84.75 101 PRO A N 1
ATOM 782 C CA . PRO A 1 101 ? -8.682 16.772 10.400 1.00 84.75 101 PRO A CA 1
ATOM 783 C C . PRO A 1 101 ? -8.964 18.143 9.755 1.00 84.75 101 PRO A C 1
ATOM 785 O O . PRO A 1 101 ? -9.846 18.864 10.222 1.00 84.75 101 PRO A O 1
ATOM 788 N N . SER A 1 102 ? -8.227 18.543 8.713 1.00 88.44 102 SER A N 1
ATOM 789 C CA . SER A 1 102 ? -8.471 19.805 8.014 1.00 88.44 102 SER A CA 1
ATOM 790 C C . SER A 1 102 ? -9.902 19.897 7.444 1.00 88.44 102 SER A C 1
ATOM 792 O O . SER A 1 102 ? -10.477 18.884 7.031 1.00 88.44 102 SER A O 1
ATOM 794 N N . PRO A 1 103 ? -10.498 21.108 7.357 1.00 89.75 103 PRO A N 1
ATOM 795 C CA . PRO A 1 103 ? -11.901 21.286 6.962 1.00 89.75 103 PRO A CA 1
ATOM 796 C C . PRO A 1 103 ? -12.300 20.596 5.651 1.00 89.75 103 PRO A C 1
ATOM 798 O O . PRO A 1 103 ? -13.407 20.076 5.532 1.00 89.75 103 PRO A O 1
ATOM 801 N N . LYS A 1 104 ? -11.377 20.532 4.683 1.00 90.75 104 LYS A N 1
ATOM 802 C CA . LYS A 1 104 ? -11.576 19.865 3.387 1.00 90.75 104 LYS A CA 1
ATOM 803 C C . LYS A 1 104 ? -11.841 18.355 3.499 1.00 90.75 104 LYS A C 1
ATOM 805 O O . LYS A 1 104 ? -12.487 17.799 2.617 1.00 90.75 104 LYS A O 1
ATOM 810 N N . ASN A 1 105 ? -11.366 17.700 4.560 1.00 89.56 105 ASN A N 1
ATOM 811 C CA . ASN A 1 105 ? -11.510 16.257 4.761 1.00 89.56 105 ASN A CA 1
ATOM 812 C C . ASN A 1 105 ? -12.677 15.904 5.694 1.00 89.56 105 ASN A C 1
ATOM 814 O O . ASN A 1 105 ? -13.064 14.737 5.749 1.00 89.56 105 ASN A O 1
ATOM 818 N N . LEU A 1 106 ? -13.272 16.877 6.402 1.00 88.50 106 LEU A N 1
ATOM 819 C CA . LEU A 1 106 ? -14.339 16.622 7.380 1.00 88.50 106 LEU A CA 1
ATOM 820 C C . LEU A 1 106 ? -15.522 15.814 6.819 1.00 88.50 106 LEU A C 1
ATOM 822 O O . LEU A 1 106 ? -15.938 14.878 7.501 1.00 88.50 106 LEU A O 1
ATOM 826 N N . PRO A 1 107 ? -16.038 16.068 5.598 1.00 89.75 107 PRO A N 1
ATOM 827 C CA . PRO A 1 107 ? -17.119 15.249 5.046 1.00 89.75 107 PRO A CA 1
ATOM 828 C C . PRO A 1 107 ? -16.714 13.782 4.838 1.00 89.75 107 PRO A C 1
ATOM 830 O O . PRO A 1 107 ? -17.505 12.872 5.080 1.00 89.75 107 PRO A O 1
ATOM 833 N N . LEU A 1 108 ? -15.466 13.540 4.420 1.00 88.62 108 LEU A N 1
ATOM 834 C CA . LEU A 1 108 ? -14.927 12.193 4.232 1.00 88.62 108 LEU A CA 1
ATOM 835 C C . LEU A 1 108 ? -14.754 11.486 5.585 1.00 88.62 108 LEU A C 1
ATOM 837 O O . LEU A 1 108 ? -15.128 10.323 5.717 1.00 88.62 108 LEU A O 1
ATOM 841 N N . ILE A 1 109 ? -14.262 12.206 6.597 1.00 89.62 109 ILE A N 1
ATOM 842 C CA . ILE A 1 109 ? -14.124 11.718 7.975 1.00 89.62 109 ILE A CA 1
ATOM 843 C C . ILE A 1 109 ? -15.483 11.343 8.558 1.00 89.62 109 ILE A C 1
ATOM 845 O O . ILE A 1 109 ? -15.645 10.234 9.056 1.00 89.62 109 ILE A O 1
ATOM 849 N N . GLN A 1 110 ? -16.483 12.218 8.449 1.00 90.00 110 GLN A N 1
ATOM 850 C CA . GLN A 1 110 ? -17.838 11.942 8.932 1.00 90.00 110 GLN A CA 1
ATOM 851 C C . GLN A 1 110 ? -18.448 10.718 8.246 1.00 90.00 110 GLN A C 1
ATOM 853 O O . GLN A 1 110 ? -19.044 9.878 8.917 1.00 90.00 110 GLN A O 1
ATOM 858 N N . LYS A 1 111 ? -18.251 10.584 6.929 1.00 90.38 111 LYS A N 1
ATOM 859 C CA . LYS A 1 111 ? -18.677 9.400 6.180 1.00 90.38 111 LYS A CA 1
ATOM 860 C C . LYS A 1 111 ? -17.982 8.132 6.676 1.00 90.38 111 LYS A C 1
ATOM 862 O O . LYS A 1 111 ? -18.644 7.118 6.828 1.00 90.38 111 LYS A O 1
ATOM 867 N N . ALA A 1 112 ? -16.675 8.168 6.925 1.00 89.00 112 ALA A N 1
ATOM 868 C CA . ALA A 1 112 ? -15.954 7.001 7.428 1.00 89.00 112 ALA A CA 1
ATOM 869 C C . ALA A 1 112 ? -16.401 6.622 8.848 1.00 89.00 112 ALA A C 1
ATOM 871 O O . ALA A 1 112 ? -16.587 5.450 9.151 1.00 89.00 112 ALA A O 1
ATOM 872 N N . LEU A 1 113 ? -16.618 7.608 9.720 1.00 90.44 113 LEU A N 1
ATOM 873 C CA . LEU A 1 113 ? -17.046 7.378 11.102 1.00 90.44 113 LEU A CA 1
ATOM 874 C C . LEU A 1 113 ? -18.494 6.887 11.222 1.00 90.44 113 LEU A C 1
ATOM 876 O O . LEU A 1 113 ? -18.837 6.286 12.236 1.00 90.44 113 LEU A O 1
ATOM 880 N N . SER A 1 114 ? -19.341 7.122 10.215 1.00 91.56 114 SER A N 1
ATOM 881 C CA . SER A 1 114 ? -20.705 6.583 10.193 1.00 91.56 114 SER A CA 1
ATOM 882 C C . SER A 1 114 ? -20.779 5.129 9.718 1.00 91.56 114 SER A C 1
ATOM 884 O O . SER A 1 114 ? -21.832 4.504 9.840 1.00 91.56 114 SER A O 1
ATOM 886 N N . GLN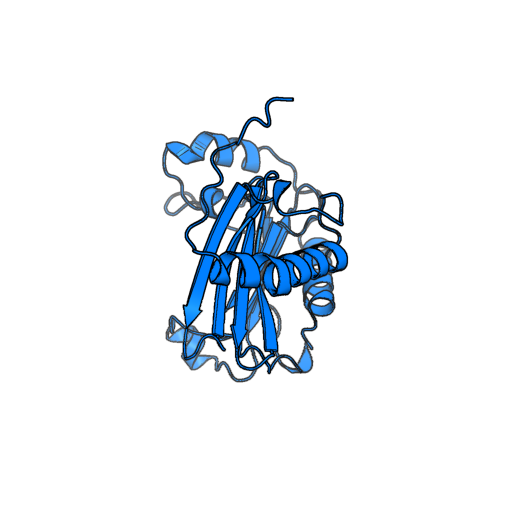 A 1 115 ? -19.685 4.573 9.189 1.00 91.56 115 GLN A N 1
ATOM 887 C CA . GLN A 1 115 ? -19.635 3.184 8.750 1.00 91.56 115 GLN A CA 1
ATOM 888 C C . GLN A 1 115 ? -19.430 2.235 9.932 1.00 91.56 115 GLN A C 1
ATOM 890 O O . GLN A 1 115 ? -18.676 2.503 10.868 1.00 91.56 115 GLN A O 1
ATOM 895 N N . THR A 1 116 ? -20.095 1.086 9.867 1.00 91.25 116 THR A N 1
ATOM 896 C CA . THR A 1 116 ? -19.936 0.019 10.853 1.00 91.25 116 THR A CA 1
ATOM 897 C C . THR A 1 116 ? -18.712 -0.823 10.520 1.00 91.25 116 THR A C 1
ATOM 899 O O . THR A 1 116 ? -18.537 -1.252 9.382 1.00 91.25 116 THR A O 1
ATOM 902 N N . ASP A 1 117 ? -17.887 -1.081 11.531 1.00 92.88 117 ASP A N 1
ATOM 903 C CA . ASP A 1 117 ? -16.842 -2.096 11.447 1.00 92.88 117 ASP A CA 1
ATOM 904 C C . ASP A 1 117 ? -17.479 -3.482 11.584 1.00 92.88 117 ASP A C 1
ATOM 906 O O . ASP A 1 117 ? -17.976 -3.843 12.653 1.00 92.88 117 ASP A O 1
ATOM 910 N N . VAL A 1 118 ? -17.503 -4.227 10.483 1.00 94.50 118 VAL A N 1
ATOM 911 C CA . VAL A 1 118 ? -18.085 -5.574 10.388 1.00 94.50 118 VAL A CA 1
ATOM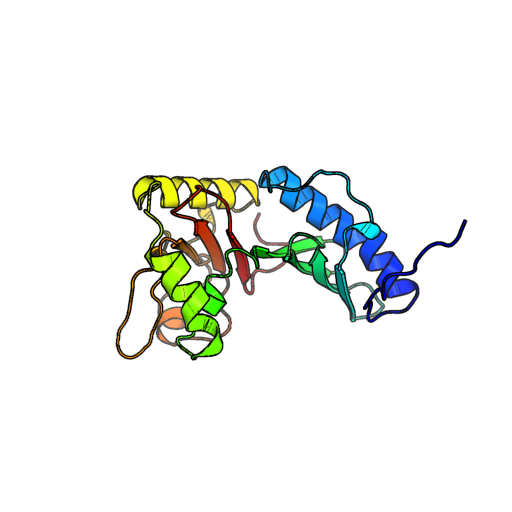 912 C C . VAL A 1 118 ? -17.020 -6.670 10.378 1.00 94.50 118 VAL A C 1
ATOM 914 O O . VAL A 1 118 ? -17.351 -7.850 10.462 1.00 94.50 118 VAL A O 1
ATOM 917 N N . VAL A 1 119 ? -15.743 -6.295 10.273 1.00 94.19 119 VAL A N 1
ATOM 918 C CA . VAL A 1 119 ? -14.616 -7.232 10.207 1.00 94.19 119 VAL A CA 1
ATOM 919 C C . VAL A 1 119 ? -14.104 -7.527 11.609 1.00 94.19 119 VAL A C 1
ATOM 921 O O . VAL A 1 119 ? -13.933 -8.691 11.980 1.00 94.19 119 VAL A O 1
ATOM 924 N N . GLY A 1 120 ? -13.890 -6.475 12.400 1.00 95.19 120 GLY A N 1
ATOM 925 C CA . GLY A 1 120 ? -13.285 -6.566 13.720 1.00 95.19 120 GLY A CA 1
ATOM 926 C C . GLY A 1 120 ? -11.785 -6.911 13.693 1.00 95.19 120 GLY A C 1
ATOM 927 O O . GLY A 1 120 ? -11.226 -7.313 12.668 1.00 95.19 120 GLY A O 1
ATOM 928 N N . PRO A 1 121 ? -11.102 -6.779 14.842 1.00 96.31 121 PRO A N 1
ATOM 929 C CA . PRO A 1 121 ? -9.642 -6.827 14.914 1.00 96.31 121 PRO A CA 1
ATOM 930 C C . PRO A 1 121 ? -9.056 -8.195 14.544 1.00 96.31 121 PRO A C 1
ATOM 932 O O . PRO A 1 121 ? -8.069 -8.261 13.818 1.00 96.31 121 PRO A O 1
ATOM 935 N N . THR A 1 122 ? -9.666 -9.293 15.001 1.00 96.94 122 THR A N 1
ATOM 936 C CA . THR A 1 122 ? -9.156 -10.652 14.760 1.00 96.94 122 THR A CA 1
ATOM 937 C C . THR A 1 122 ? -9.152 -11.006 13.274 1.00 96.94 122 THR A C 1
ATOM 939 O O . THR A 1 122 ? -8.138 -11.475 12.757 1.00 96.94 122 THR A O 1
ATOM 942 N N . ASN A 1 123 ? -10.256 -10.743 12.570 1.00 97.62 123 ASN A N 1
ATOM 943 C CA . ASN A 1 123 ? -10.342 -11.029 11.138 1.00 97.62 123 ASN A CA 1
ATOM 944 C C . ASN A 1 123 ? -9.470 -10.069 10.328 1.00 97.62 123 ASN A C 1
ATOM 946 O O . ASN A 1 123 ? -8.822 -10.498 9.378 1.00 97.62 123 ASN A O 1
ATOM 950 N N . ALA A 1 124 ? -9.398 -8.793 10.718 1.00 97.75 124 ALA A N 1
ATOM 951 C CA . ALA A 1 124 ? -8.546 -7.821 10.043 1.00 97.75 124 ALA A CA 1
ATOM 952 C C . ALA A 1 124 ? -7.059 -8.196 10.142 1.00 97.75 124 ALA A C 1
ATOM 954 O O . ALA A 1 124 ? -6.349 -8.117 9.142 1.00 97.75 124 ALA A O 1
ATOM 955 N N . LEU A 1 125 ? -6.595 -8.679 11.300 1.00 98.31 125 LEU A N 1
ATOM 956 C CA . LEU A 1 125 ? -5.230 -9.187 11.446 1.00 98.31 125 LEU A CA 1
ATOM 957 C C . LEU A 1 125 ? -4.993 -10.440 10.588 1.00 98.31 125 LEU A C 1
ATOM 959 O O . LEU A 1 125 ? -3.978 -10.531 9.897 1.00 98.31 125 LEU A O 1
ATOM 963 N N . ALA A 1 126 ? -5.938 -11.384 10.576 1.00 98.19 126 ALA A N 1
ATOM 964 C CA . ALA A 1 126 ? -5.836 -12.581 9.741 1.00 98.19 126 ALA A CA 1
ATOM 965 C C . ALA A 1 126 ? -5.758 -12.234 8.241 1.00 98.19 126 ALA A C 1
ATOM 967 O O . ALA A 1 126 ? -4.930 -12.796 7.521 1.00 98.19 126 ALA A O 1
ATOM 968 N N . LEU A 1 127 ? -6.565 -11.273 7.781 1.00 98.00 127 LEU A N 1
ATOM 969 C CA . LEU A 1 127 ? -6.529 -10.749 6.413 1.00 98.00 127 LEU A CA 1
ATOM 970 C C . LEU A 1 127 ? -5.205 -10.043 6.113 1.00 98.00 127 LEU A C 1
ATOM 972 O O . LEU A 1 127 ? -4.592 -10.310 5.082 1.00 98.00 127 LEU A O 1
ATOM 976 N N . ALA A 1 128 ? -4.721 -9.192 7.018 1.00 98.25 128 ALA A N 1
ATOM 977 C CA . ALA A 1 128 ? -3.439 -8.521 6.842 1.00 98.25 128 ALA A CA 1
ATOM 978 C C . ALA A 1 128 ? -2.293 -9.536 6.704 1.00 98.25 128 ALA A C 1
ATOM 980 O O . ALA A 1 128 ? -1.485 -9.436 5.783 1.00 98.25 128 ALA A O 1
ATOM 981 N N . PHE A 1 129 ? -2.266 -10.567 7.550 1.00 98.25 129 PHE A N 1
ATOM 982 C CA . PHE A 1 129 ? -1.270 -11.635 7.470 1.00 98.25 129 PHE A CA 1
ATOM 983 C C . PHE A 1 129 ? -1.409 -12.492 6.201 1.00 98.25 129 PHE A C 1
ATOM 985 O O . PHE A 1 129 ? -0.414 -12.962 5.644 1.00 98.25 129 PHE A O 1
ATOM 992 N N . HIS A 1 130 ? -2.634 -12.682 5.708 1.00 97.38 130 HIS A N 1
ATOM 993 C CA . HIS A 1 130 ? -2.876 -13.328 4.422 1.00 97.38 130 HIS A CA 1
ATOM 994 C C . HIS A 1 130 ? -2.251 -12.528 3.270 1.00 97.38 130 HIS A C 1
ATOM 996 O O . HIS A 1 130 ? -1.453 -13.086 2.513 1.00 97.38 130 HIS A O 1
ATOM 1002 N N . TYR A 1 131 ? -2.521 -11.222 3.179 1.00 97.38 131 TYR A N 1
ATOM 1003 C CA . TYR A 1 131 ? -1.917 -10.355 2.161 1.00 97.38 131 TYR A CA 1
ATOM 1004 C C . TYR A 1 131 ? -0.397 -10.245 2.311 1.00 97.38 131 TYR A C 1
ATOM 1006 O O . TYR A 1 131 ? 0.318 -10.237 1.310 1.00 97.38 131 TYR A O 1
ATOM 1014 N N . PHE A 1 132 ? 0.121 -10.232 3.540 1.00 96.38 132 PHE A N 1
ATOM 1015 C CA . PHE A 1 132 ? 1.558 -10.273 3.805 1.00 96.38 132 PHE A CA 1
ATOM 1016 C C . PHE A 1 132 ? 2.213 -11.473 3.105 1.00 96.38 132 PHE A C 1
ATOM 1018 O O . PHE A 1 132 ? 3.148 -11.310 2.321 1.00 96.38 132 PHE A O 1
ATOM 1025 N N . LYS A 1 133 ? 1.655 -12.674 3.288 1.00 95.44 133 LYS A N 1
ATOM 1026 C CA . LYS A 1 133 ? 2.155 -13.889 2.629 1.00 95.44 133 LYS A CA 1
ATOM 1027 C C . LYS A 1 133 ? 1.941 -13.891 1.118 1.00 95.44 133 LYS A C 1
ATOM 1029 O O . LYS A 1 133 ? 2.837 -14.308 0.389 1.00 95.44 133 LYS A O 1
ATOM 1034 N N . LEU A 1 134 ? 0.782 -13.433 0.637 1.00 94.62 134 LEU A N 1
ATOM 1035 C CA . LEU A 1 134 ? 0.487 -13.368 -0.800 1.00 94.62 134 LEU A CA 1
ATOM 1036 C C . LEU A 1 134 ? 1.496 -12.506 -1.565 1.00 94.62 134 LEU A C 1
ATOM 1038 O O . LEU A 1 134 ? 1.835 -12.820 -2.704 1.00 94.62 134 LEU A O 1
ATOM 1042 N N . ASN A 1 135 ? 2.012 -11.454 -0.930 1.00 92.56 135 ASN A N 1
ATOM 1043 C CA . ASN A 1 135 ? 3.028 -10.582 -1.515 1.00 92.56 135 ASN A CA 1
ATOM 1044 C C . ASN A 1 135 ? 4.466 -11.103 -1.331 1.00 92.56 135 ASN A C 1
ATOM 1046 O O . ASN A 1 135 ? 5.416 -10.394 -1.653 1.00 92.56 135 ASN A O 1
ATOM 1050 N N . GLY A 1 136 ? 4.629 -12.355 -0.886 1.00 91.38 136 GLY A N 1
ATOM 1051 C CA . GLY A 1 136 ? 5.907 -13.066 -0.871 1.00 91.38 136 GLY A CA 1
ATOM 1052 C C . GLY A 1 136 ? 6.761 -12.848 0.376 1.00 91.38 136 GLY A C 1
ATOM 1053 O O . GLY A 1 136 ? 7.922 -13.248 0.370 1.00 91.38 136 GLY A O 1
ATOM 1054 N N . HIS A 1 137 ? 6.213 -12.245 1.434 1.00 93.00 137 HIS A N 1
ATOM 1055 C CA . HIS A 1 137 ? 6.948 -12.021 2.678 1.00 93.00 137 HIS A CA 1
ATOM 1056 C C . HIS A 1 137 ? 6.981 -13.291 3.543 1.00 93.00 137 HIS A C 1
ATOM 1058 O O . HIS A 1 137 ? 5.934 -13.872 3.844 1.00 93.00 137 HIS A O 1
ATOM 1064 N N . ASP A 1 138 ? 8.173 -13.715 3.980 1.00 93.62 138 ASP A N 1
ATOM 1065 C CA . ASP A 1 138 ? 8.336 -14.816 4.943 1.00 93.62 138 ASP A CA 1
ATOM 1066 C C . ASP A 1 138 ? 8.346 -14.273 6.384 1.00 93.62 138 ASP A C 1
ATOM 1068 O O . ASP A 1 138 ? 9.285 -13.561 6.746 1.00 93.62 138 ASP A O 1
ATOM 1072 N N . PRO A 1 139 ? 7.379 -14.643 7.251 1.00 93.81 139 PRO A N 1
ATOM 1073 C CA . PRO A 1 139 ? 7.337 -14.208 8.650 1.00 93.81 139 PRO A CA 1
ATOM 1074 C C . PRO A 1 139 ? 8.631 -14.463 9.437 1.00 93.81 139 PRO A C 1
ATOM 1076 O O . PRO A 1 139 ? 8.926 -13.750 10.393 1.00 93.81 139 PRO A O 1
ATOM 1079 N N . LYS A 1 140 ? 9.446 -15.451 9.043 1.00 93.88 140 LYS A N 1
ATOM 1080 C CA . LYS A 1 140 ? 10.738 -15.732 9.688 1.00 93.88 140 LYS A CA 1
ATOM 1081 C C . LYS A 1 140 ? 11.737 -14.587 9.558 1.00 93.88 140 LYS A C 1
ATOM 1083 O O . LYS A 1 140 ? 12.649 -14.523 10.382 1.00 93.88 140 LYS A O 1
ATOM 1088 N N . ASN A 1 141 ? 11.570 -13.698 8.584 1.00 93.38 141 ASN A N 1
ATOM 1089 C CA . ASN A 1 141 ? 12.450 -12.556 8.340 1.00 93.38 141 ASN A CA 1
ATOM 1090 C C . ASN A 1 141 ? 12.012 -11.287 9.092 1.00 93.38 141 ASN A C 1
ATOM 1092 O O . ASN A 1 141 ? 12.696 -10.264 9.018 1.00 93.38 141 ASN A O 1
ATOM 1096 N N . PHE A 1 142 ? 10.911 -11.350 9.848 1.00 94.19 142 PHE A N 1
ATOM 1097 C CA . PHE A 1 142 ? 10.305 -10.198 10.510 1.00 94.19 142 PHE A CA 1
ATOM 1098 C C . PHE A 1 142 ? 10.115 -10.425 12.012 1.00 94.19 142 PHE A C 1
ATOM 1100 O O . PHE A 1 142 ? 10.092 -11.554 12.509 1.00 94.19 142 PHE A O 1
ATOM 1107 N N . HIS A 1 143 ? 10.025 -9.320 12.743 1.00 94.38 143 HIS A N 1
ATOM 1108 C CA . HIS A 1 143 ? 9.515 -9.292 14.108 1.00 94.38 143 HIS A CA 1
ATOM 1109 C C . HIS A 1 143 ? 8.001 -9.566 14.115 1.00 94.38 143 HIS A C 1
ATOM 1111 O O . HIS A 1 143 ? 7.363 -9.440 13.064 1.00 94.38 143 HIS A O 1
ATOM 1117 N N . PRO A 1 144 ? 7.417 -9.925 15.275 1.00 95.00 144 PRO A N 1
ATOM 1118 C CA . PRO A 1 144 ? 5.966 -9.975 15.429 1.00 95.00 144 PRO A CA 1
ATOM 1119 C C . PRO A 1 144 ? 5.299 -8.672 14.983 1.00 95.00 144 PRO A C 1
ATOM 1121 O O . PRO A 1 144 ? 5.897 -7.596 15.083 1.00 95.00 144 PRO A O 1
ATOM 1124 N N . GLU A 1 145 ? 4.073 -8.782 14.485 1.00 95.75 145 GLU A N 1
ATOM 1125 C CA . GLU A 1 145 ? 3.308 -7.641 14.005 1.00 95.75 145 GLU A CA 1
ATOM 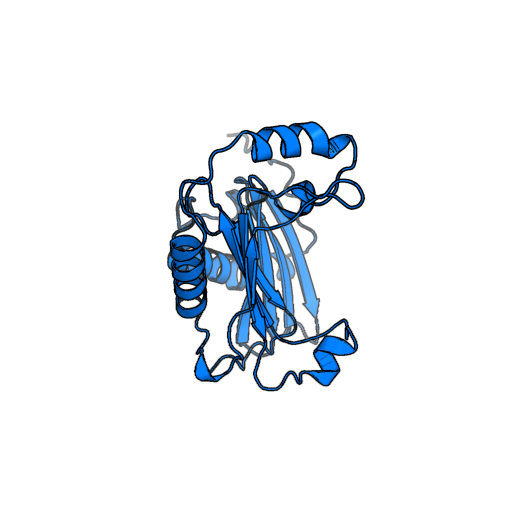1126 C C . GLU A 1 145 ? 3.050 -6.602 15.093 1.00 95.75 145 GLU A C 1
ATOM 1128 O O . GLU A 1 145 ? 2.825 -6.909 16.265 1.00 95.75 145 GLU A O 1
ATOM 1133 N N . GLU A 1 146 ? 2.965 -5.354 14.657 1.00 95.56 146 GLU A N 1
ATOM 1134 C CA . GLU A 1 146 ? 2.302 -4.293 15.394 1.00 95.56 146 GLU A CA 1
ATOM 1135 C C . GLU A 1 146 ? 0.955 -4.046 14.739 1.00 95.56 146 GLU A C 1
ATOM 1137 O O . GLU A 1 146 ? 0.886 -3.638 13.579 1.00 95.56 146 GLU A O 1
ATOM 1142 N N . PHE A 1 147 ? -0.119 -4.321 15.471 1.00 97.44 147 PHE A N 1
ATOM 1143 C CA . PHE A 1 147 ? -1.470 -4.259 14.939 1.00 97.44 147 PHE A CA 1
ATOM 1144 C C . PHE A 1 147 ? -2.328 -3.281 15.731 1.00 97.44 147 PHE A C 1
ATOM 1146 O O . PHE A 1 147 ? -2.427 -3.364 16.958 1.00 97.44 147 PHE A O 1
ATOM 1153 N N . ALA A 1 148 ? -2.973 -2.357 15.027 1.00 95.62 148 ALA A N 1
ATOM 1154 C CA . ALA A 1 148 ? -3.848 -1.376 15.643 1.00 95.62 148 ALA A CA 1
ATOM 1155 C C . ALA A 1 148 ? -4.966 -0.934 14.703 1.00 95.62 148 ALA A C 1
ATOM 1157 O O . ALA A 1 148 ? -4.839 -0.930 13.479 1.00 95.62 148 ALA A O 1
ATOM 1158 N N . ARG A 1 149 ? -6.063 -0.475 15.303 1.00 94.25 149 ARG A N 1
ATOM 1159 C CA . ARG A 1 149 ? -7.069 0.307 14.588 1.00 94.25 149 ARG A CA 1
ATOM 1160 C C . ARG A 1 149 ? -6.513 1.703 14.292 1.00 94.25 149 ARG A C 1
ATOM 1162 O O . ARG A 1 149 ? -5.904 2.321 15.169 1.00 94.25 149 ARG A O 1
ATOM 1169 N N . VAL A 1 150 ? -6.726 2.197 13.076 1.00 92.12 150 VAL A N 1
ATOM 1170 C CA . VAL A 1 150 ? -6.209 3.494 12.622 1.00 92.12 150 VAL A CA 1
ATOM 1171 C C . VAL A 1 150 ? -6.870 4.622 13.416 1.00 92.12 150 VAL A C 1
ATOM 1173 O O . VAL A 1 150 ? -8.098 4.699 13.527 1.00 92.12 150 VAL A O 1
ATOM 1176 N N . LYS A 1 151 ? -6.037 5.508 13.967 1.00 90.25 151 LYS A N 1
ATOM 1177 C CA . LYS A 1 151 ? -6.447 6.714 14.693 1.00 90.25 151 LYS A CA 1
ATOM 1178 C C . LYS A 1 151 ? -6.299 7.927 13.780 1.00 90.25 151 LYS A C 1
ATOM 1180 O O . LYS A 1 151 ? -5.250 8.094 13.169 1.00 90.25 151 LYS A O 1
ATOM 1185 N N . GLY A 1 152 ? -7.325 8.766 13.709 1.00 87.12 152 GLY A N 1
ATOM 1186 C CA . GLY A 1 152 ? -7.263 10.071 13.050 1.00 87.12 152 GLY A CA 1
ATOM 1187 C C . GLY A 1 152 ? -7.466 11.210 14.045 1.00 87.12 152 GLY A C 1
ATOM 1188 O O . GLY A 1 152 ? -8.034 10.997 15.113 1.00 87.12 152 GLY A O 1
ATOM 1189 N N . GLY A 1 153 ? -7.020 12.415 13.682 1.00 82.44 153 GLY A N 1
ATOM 1190 C CA . GLY A 1 153 ? -7.138 13.613 14.517 1.00 82.44 153 GLY A CA 1
ATOM 1191 C C . GLY A 1 153 ? -6.075 13.720 15.619 1.00 82.44 153 GLY A C 1
ATOM 1192 O O . GLY A 1 153 ? -5.715 12.737 16.260 1.00 82.44 153 GLY A O 1
ATOM 1193 N N . TYR A 1 154 ? -5.584 14.942 15.844 1.00 77.81 154 TYR A N 1
ATOM 1194 C CA . TYR A 1 154 ? -4.547 15.231 16.844 1.00 77.81 154 TYR A CA 1
ATOM 1195 C C . TYR A 1 154 ? -5.142 15.542 18.224 1.00 77.81 154 TYR A C 1
ATOM 1197 O O . TYR A 1 154 ? -4.824 14.880 19.205 1.00 77.81 154 TYR A O 1
ATOM 1205 N N . GLU A 1 155 ? -6.033 16.535 18.300 1.00 78.00 155 GLU A N 1
ATOM 1206 C CA . GLU A 1 155 ? -6.581 17.021 19.577 1.00 78.00 155 GLU A CA 1
ATOM 1207 C C . GLU A 1 155 ? -7.738 16.165 20.102 1.00 78.00 155 GLU A C 1
ATOM 1209 O O . GLU A 1 155 ? -7.872 15.939 21.302 1.00 78.00 155 GLU A O 1
ATOM 1214 N N . LYS A 1 156 ? -8.591 15.689 19.191 1.00 81.56 156 LYS A N 1
ATOM 1215 C CA . LYS A 1 156 ? -9.731 14.816 19.488 1.00 81.56 156 LYS A CA 1
ATOM 1216 C C . LYS A 1 156 ? -9.593 13.552 18.650 1.00 81.56 156 LYS A C 1
ATOM 1218 O O . LYS A 1 156 ? -10.197 13.484 17.578 1.00 81.56 156 LYS A O 1
ATOM 1223 N N . PRO A 1 157 ? -8.749 12.601 19.083 1.00 87.00 157 PRO A N 1
ATOM 1224 C CA . PRO A 1 157 ? -8.496 11.407 18.307 1.00 87.00 157 PRO A CA 1
ATOM 1225 C C . PRO A 1 157 ? -9.776 10.583 18.170 1.00 87.00 157 PRO A C 1
ATOM 1227 O O . PRO A 1 157 ? -10.526 10.400 19.131 1.00 87.00 157 PRO A O 1
ATOM 1230 N N . TYR A 1 158 ? -10.011 10.064 16.974 1.00 88.81 158 TYR A N 1
ATOM 1231 C CA . TYR A 1 158 ? -11.121 9.174 16.655 1.00 88.81 158 TYR A CA 1
ATOM 1232 C C . TYR A 1 158 ? -10.603 7.890 16.012 1.00 88.81 158 TYR A C 1
ATOM 1234 O O . TYR A 1 158 ? -9.550 7.866 15.374 1.00 88.81 158 TYR A O 1
ATOM 1242 N N . LEU A 1 159 ? -11.353 6.803 16.193 1.00 91.25 159 LEU A N 1
ATOM 1243 C CA . LEU A 1 159 ? -11.035 5.503 15.612 1.00 91.25 159 LEU A CA 1
ATOM 1244 C C . LEU A 1 159 ? -11.751 5.350 14.277 1.00 91.25 159 LEU A C 1
ATOM 1246 O O . LEU A 1 159 ? -12.978 5.290 14.221 1.00 91.25 159 LEU A O 1
ATOM 1250 N N . LEU A 1 160 ? -10.978 5.247 13.206 1.00 91.62 160 LEU A N 1
ATOM 1251 C CA . LEU A 1 160 ? -11.514 4.991 11.879 1.00 91.62 160 LEU A CA 1
ATOM 1252 C C . LEU A 1 160 ? -11.797 3.492 11.708 1.00 91.62 160 LEU A C 1
ATOM 1254 O O . LEU A 1 160 ? -11.155 2.676 12.372 1.00 91.62 160 LEU A O 1
ATOM 1258 N N . PRO A 1 161 ? -12.738 3.075 10.846 1.00 93.06 161 PRO A N 1
ATOM 1259 C CA . PRO A 1 161 ? -13.011 1.661 10.579 1.00 93.06 161 PRO A CA 1
ATOM 1260 C C . PRO A 1 161 ? -11.942 1.045 9.658 1.00 93.06 161 PRO A C 1
ATOM 1262 O O . PRO A 1 161 ? -12.265 0.393 8.673 1.00 93.06 161 PRO A O 1
ATOM 1265 N N . TYR A 1 162 ? -10.663 1.265 9.964 1.00 94.00 162 TYR A N 1
ATOM 1266 C CA . TYR A 1 162 ? -9.523 0.682 9.262 1.00 94.00 162 TYR A CA 1
ATOM 1267 C C . TYR A 1 162 ? -8.532 0.136 10.276 1.00 94.00 162 TYR A C 1
ATOM 1269 O O . TYR A 1 162 ? -8.399 0.660 11.386 1.00 94.00 162 TYR A O 1
ATOM 1277 N N . TYR A 1 163 ? -7.801 -0.886 9.867 1.00 96.06 163 TYR A N 1
ATOM 1278 C CA . TYR A 1 163 ? -6.754 -1.515 10.654 1.00 96.06 163 TYR A CA 1
ATOM 1279 C C . TYR A 1 163 ? -5.419 -1.395 9.934 1.00 96.06 163 TYR A C 1
ATOM 1281 O O . TYR A 1 163 ? -5.377 -1.446 8.708 1.00 96.06 163 TYR A O 1
ATOM 1289 N N . SER A 1 164 ? -4.346 -1.247 10.702 1.00 95.88 164 SER A N 1
ATOM 1290 C CA . SER A 1 164 ? -2.968 -1.263 10.227 1.00 95.88 164 SER A CA 1
ATOM 1291 C C . SER A 1 164 ? -2.225 -2.405 10.907 1.00 95.88 164 SER A C 1
ATOM 1293 O O . SER A 1 164 ? -2.331 -2.578 12.124 1.00 95.88 164 SER A O 1
ATOM 1295 N N . ALA A 1 165 ? -1.498 -3.183 10.113 1.00 97.75 165 ALA A N 1
ATOM 1296 C CA . ALA A 1 165 ? -0.557 -4.190 10.569 1.00 97.75 165 ALA A CA 1
ATOM 1297 C C . ALA A 1 165 ? 0.831 -3.848 10.019 1.00 97.75 165 ALA A C 1
ATOM 1299 O O . ALA A 1 165 ? 0.994 -3.693 8.807 1.00 97.75 165 ALA A O 1
ATOM 1300 N N . CYS A 1 166 ? 1.820 -3.737 10.899 1.00 96.31 166 CYS A N 1
ATOM 1301 C CA . CYS A 1 166 ? 3.203 -3.433 10.556 1.00 96.31 166 CYS A CA 1
ATOM 1302 C C . CYS A 1 166 ? 4.113 -4.598 10.948 1.00 96.31 166 CYS A C 1
ATOM 1304 O O . CYS A 1 166 ? 4.096 -5.041 12.094 1.00 96.31 166 CYS A O 1
ATOM 1306 N N . TRP A 1 167 ? 4.946 -5.056 10.018 1.00 96.12 167 TRP A N 1
ATOM 1307 C CA . TRP A 1 167 ? 6.013 -6.021 10.269 1.00 96.12 167 TRP A CA 1
ATOM 1308 C C . TRP A 1 167 ? 7.367 -5.372 10.009 1.00 96.12 167 TRP A C 1
ATOM 1310 O O . TRP A 1 167 ? 7.718 -5.052 8.870 1.00 96.12 167 TRP A O 1
ATOM 1320 N N . TRP A 1 168 ? 8.155 -5.219 11.068 1.00 94.19 168 TRP A N 1
ATOM 1321 C CA . TRP A 1 168 ? 9.546 -4.776 10.991 1.00 94.19 168 TRP A CA 1
ATOM 1322 C C . TRP A 1 168 ? 10.448 -5.936 10.585 1.00 94.19 168 TRP A C 1
ATOM 1324 O O . TRP A 1 168 ? 10.311 -7.030 11.132 1.00 94.19 168 TRP A O 1
ATOM 1334 N N . ARG A 1 169 ? 11.408 -5.727 9.679 1.00 92.94 169 ARG A N 1
ATOM 1335 C CA . ARG A 1 169 ? 12.417 -6.765 9.419 1.00 92.94 169 ARG A CA 1
ATOM 1336 C C . ARG A 1 169 ? 13.274 -7.027 10.654 1.00 92.94 169 ARG A C 1
ATOM 1338 O O . ARG A 1 169 ? 13.512 -6.132 11.459 1.00 92.94 169 ARG A O 1
ATOM 1345 N N . LYS A 1 170 ? 13.807 -8.243 10.774 1.00 91.44 170 LYS A N 1
ATOM 1346 C CA . LYS A 1 170 ? 14.664 -8.640 11.904 1.00 91.44 170 LYS A CA 1
ATOM 1347 C C . LYS A 1 170 ? 15.994 -7.899 11.997 1.00 91.44 170 LYS A C 1
ATOM 1349 O O . LYS A 1 170 ? 16.560 -7.835 13.082 1.00 91.44 170 LYS A O 1
ATOM 1354 N N . ASP A 1 171 ? 16.491 -7.349 10.892 1.00 88.75 171 ASP A N 1
ATOM 1355 C CA . ASP A 1 171 ? 17.677 -6.488 10.903 1.00 88.75 171 ASP A CA 1
ATOM 1356 C C . ASP A 1 171 ? 17.387 -5.063 11.403 1.00 88.75 171 ASP A C 1
ATOM 1358 O O . ASP A 1 171 ? 18.325 -4.309 11.657 1.00 88.75 171 ASP A O 1
ATOM 1362 N N . VAL A 1 172 ? 16.117 -4.708 11.629 1.00 89.25 172 VAL A N 1
ATOM 1363 C CA . VAL A 1 172 ? 15.731 -3.512 12.383 1.00 89.25 172 VAL A CA 1
ATOM 1364 C C . VAL A 1 172 ? 15.766 -3.821 13.879 1.00 89.25 172 VAL A C 1
ATOM 1366 O O . VAL A 1 172 ? 15.066 -4.704 14.377 1.00 89.25 172 VAL A O 1
ATOM 1369 N N . THR A 1 173 ? 16.570 -3.066 14.619 1.00 86.94 173 THR A N 1
ATOM 1370 C CA . THR A 1 173 ? 16.711 -3.192 16.076 1.00 86.94 173 THR A CA 1
ATOM 1371 C C . THR A 1 173 ? 15.688 -2.339 16.828 1.00 86.94 173 THR A C 1
ATOM 1373 O O . THR A 1 173 ? 15.196 -1.331 16.323 1.00 86.94 173 THR A O 1
ATOM 1376 N N . MET A 1 174 ? 15.397 -2.703 18.080 1.00 82.06 174 MET A N 1
ATOM 1377 C CA . MET A 1 174 ? 14.483 -1.935 18.937 1.00 82.06 174 MET A CA 1
ATOM 1378 C C . MET A 1 174 ? 15.004 -0.514 19.206 1.00 82.06 174 MET A C 1
ATOM 1380 O O . MET A 1 174 ? 14.247 0.442 19.091 1.00 82.06 174 MET A O 1
ATOM 1384 N N . ALA A 1 175 ? 16.315 -0.363 19.429 1.00 84.56 175 ALA A N 1
ATOM 1385 C CA . ALA A 1 175 ? 16.950 0.942 19.619 1.00 84.56 175 ALA A CA 1
ATOM 1386 C C . ALA A 1 175 ? 16.764 1.866 18.404 1.00 84.56 175 ALA A C 1
ATOM 1388 O O . ALA A 1 175 ? 16.458 3.043 18.560 1.00 84.56 175 ALA A O 1
ATOM 1389 N N . GLN A 1 176 ? 16.891 1.335 17.183 1.00 84.94 176 GLN A N 1
ATOM 1390 C CA . GLN A 1 176 ? 16.642 2.108 15.962 1.00 84.94 176 GLN A CA 1
ATOM 1391 C C . GLN A 1 176 ? 15.185 2.580 15.863 1.00 84.94 176 GLN A C 1
ATOM 1393 O O . GLN A 1 176 ? 14.926 3.693 15.404 1.00 84.94 176 GLN A O 1
ATOM 1398 N N . ARG A 1 177 ? 14.237 1.751 16.314 1.00 81.44 177 ARG A N 1
ATOM 1399 C CA . ARG A 1 177 ? 12.807 2.083 16.344 1.00 81.44 177 ARG A CA 1
ATOM 1400 C C . ARG A 1 177 ? 12.497 3.165 17.377 1.00 81.44 177 ARG A C 1
ATOM 1402 O O . ARG A 1 177 ? 11.790 4.113 17.057 1.00 81.44 177 ARG A O 1
ATOM 1409 N N . GLU A 1 178 ? 13.059 3.056 18.578 1.00 82.75 178 GLU A N 1
ATOM 1410 C CA . GLU A 1 178 ? 12.901 4.042 19.660 1.00 82.75 178 GLU A CA 1
ATOM 1411 C C . GLU A 1 178 ? 13.533 5.393 19.319 1.00 82.75 178 GLU A C 1
ATOM 1413 O O . GLU A 1 178 ? 12.983 6.439 19.652 1.00 82.75 178 GLU A O 1
ATOM 1418 N N . GLN A 1 179 ? 14.652 5.382 18.592 1.00 81.81 179 GLN A N 1
ATOM 1419 C CA . GLN A 1 179 ? 15.280 6.592 18.057 1.00 81.81 179 GLN A CA 1
ATOM 1420 C C . GLN A 1 179 ? 14.439 7.276 16.971 1.00 81.81 179 GLN A C 1
ATOM 1422 O O . GLN A 1 179 ? 14.785 8.375 16.542 1.00 81.81 179 GLN A O 1
ATOM 1427 N N . GLY A 1 180 ? 13.360 6.638 16.503 1.00 71.62 180 GLY A N 1
ATOM 1428 C CA . GLY A 1 180 ? 12.488 7.191 15.474 1.00 71.62 180 GLY A CA 1
ATOM 1429 C C . GLY A 1 180 ? 13.216 7.420 14.152 1.00 71.62 180 GLY A C 1
ATOM 1430 O O . GLY A 1 180 ? 12.914 8.386 13.452 1.00 71.62 180 GLY A O 1
ATOM 1431 N N . LEU A 1 181 ? 14.199 6.573 13.815 1.00 72.12 181 LEU A N 1
ATOM 1432 C CA . LEU A 1 181 ? 14.935 6.717 12.563 1.00 72.12 181 LEU A CA 1
ATOM 1433 C C . LEU A 1 181 ? 13.951 6.693 11.388 1.00 72.12 181 LEU A C 1
ATOM 1435 O O . LEU A 1 181 ? 13.142 5.777 11.250 1.00 72.12 181 LEU A O 1
ATOM 1439 N N . ALA A 1 182 ? 14.038 7.703 10.523 1.00 61.72 182 ALA A N 1
ATOM 1440 C CA . ALA A 1 182 ? 13.072 7.927 9.447 1.00 61.72 182 ALA A CA 1
ATOM 1441 C C . ALA A 1 182 ? 13.038 6.811 8.381 1.00 61.72 182 ALA A C 1
ATOM 1443 O O . ALA A 1 182 ? 12.144 6.791 7.538 1.00 61.72 182 ALA A O 1
ATOM 1444 N N . VAL A 1 183 ? 14.019 5.904 8.389 1.00 76.88 183 VAL A N 1
ATOM 1445 C CA . VAL A 1 183 ? 14.296 4.951 7.310 1.00 76.88 183 VAL A CA 1
ATOM 1446 C C . VAL A 1 183 ? 14.519 3.565 7.907 1.00 76.88 183 VAL A C 1
ATOM 1448 O O . VAL A 1 183 ? 15.652 3.129 8.094 1.00 76.88 183 VAL A O 1
ATOM 1451 N N . LEU A 1 184 ? 13.433 2.873 8.242 1.00 87.31 184 LEU A N 1
ATOM 1452 C CA . LEU A 1 184 ? 13.484 1.529 8.815 1.00 87.31 184 LEU A CA 1
ATOM 1453 C C . LEU A 1 184 ? 12.689 0.550 7.959 1.00 87.31 184 LEU A C 1
ATOM 1455 O O . LEU A 1 184 ? 11.548 0.820 7.587 1.00 87.31 184 LEU A O 1
ATOM 1459 N N . ALA A 1 185 ? 13.312 -0.582 7.637 1.00 91.88 185 ALA A N 1
ATOM 1460 C CA . ALA A 1 185 ? 12.758 -1.553 6.708 1.00 91.88 185 ALA A CA 1
ATOM 1461 C C . ALA A 1 185 ? 11.548 -2.285 7.314 1.00 91.88 185 ALA A C 1
ATOM 1463 O O . ALA A 1 185 ? 11.667 -2.990 8.324 1.00 91.88 185 ALA A O 1
ATOM 1464 N N . ARG A 1 186 ? 10.380 -2.113 6.690 1.00 93.50 186 ARG A N 1
ATOM 1465 C CA . ARG A 1 186 ? 9.114 -2.703 7.140 1.00 93.50 186 ARG A CA 1
ATOM 1466 C C . ARG A 1 186 ? 8.123 -2.924 6.009 1.00 93.50 186 ARG A C 1
ATOM 1468 O O . ARG A 1 186 ? 8.216 -2.317 4.939 1.00 93.50 186 ARG A O 1
ATOM 1475 N N . VAL A 1 187 ? 7.136 -3.757 6.306 1.00 95.62 187 VAL A N 1
ATOM 1476 C CA . VAL A 1 187 ? 5.921 -3.927 5.512 1.00 95.62 187 VAL A CA 1
ATOM 1477 C C . VAL A 1 187 ? 4.740 -3.436 6.333 1.00 95.62 187 VAL A C 1
ATOM 1479 O O . VAL A 1 187 ? 4.576 -3.853 7.476 1.00 95.62 187 VAL A O 1
ATOM 1482 N N . GLU A 1 188 ? 3.913 -2.578 5.750 1.00 95.81 188 GLU A N 1
ATOM 1483 C CA . GLU A 1 188 ? 2.653 -2.133 6.342 1.00 95.81 188 GLU A CA 1
ATOM 1484 C C . GLU A 1 188 ? 1.483 -2.532 5.451 1.00 95.81 188 GLU A C 1
ATOM 1486 O O . GLU A 1 188 ? 1.545 -2.421 4.226 1.00 95.81 188 GLU A O 1
ATOM 1491 N N . ILE A 1 189 ? 0.415 -3.022 6.071 1.00 97.44 189 ILE A N 1
ATOM 1492 C CA . ILE A 1 189 ? -0.804 -3.456 5.394 1.00 97.44 189 ILE A CA 1
ATOM 1493 C C . ILE A 1 189 ? -1.997 -2.817 6.079 1.00 97.44 189 ILE A C 1
ATOM 1495 O O . ILE A 1 189 ? -2.114 -2.847 7.305 1.00 97.44 189 ILE A O 1
ATOM 1499 N N . TYR A 1 190 ? -2.897 -2.275 5.267 1.00 95.75 190 TYR A N 1
ATOM 1500 C CA . TYR A 1 190 ? -4.088 -1.578 5.715 1.00 95.75 190 TYR A CA 1
ATOM 1501 C C . TYR A 1 190 ? -5.337 -2.299 5.222 1.00 95.75 190 TYR A C 1
ATOM 1503 O O . TYR A 1 190 ? -5.500 -2.538 4.022 1.00 95.75 190 TYR A O 1
ATOM 1511 N N . ILE A 1 191 ? -6.224 -2.624 6.160 1.00 96.25 191 ILE A N 1
ATOM 1512 C CA . ILE A 1 191 ? -7.459 -3.372 5.916 1.00 96.25 191 ILE A CA 1
ATOM 1513 C C . ILE A 1 191 ? -8.659 -2.494 6.238 1.00 96.25 191 ILE A C 1
ATOM 1515 O O . ILE A 1 191 ? -8.718 -1.873 7.302 1.00 96.25 191 ILE A O 1
ATOM 1519 N N . SER A 1 192 ? -9.636 -2.478 5.336 1.00 94.12 192 SER A N 1
ATOM 1520 C CA . SER A 1 192 ? -10.937 -1.872 5.594 1.00 94.12 192 SER A CA 1
ATOM 1521 C C . SER A 1 192 ? -11.752 -2.743 6.541 1.00 94.12 192 SER A C 1
ATOM 1523 O O . SER A 1 192 ? -12.051 -3.901 6.248 1.00 94.12 192 SER A O 1
ATOM 1525 N N . GLY A 1 193 ? -12.160 -2.171 7.670 1.00 93.69 193 GLY A N 1
ATOM 1526 C CA . GLY A 1 193 ? -13.114 -2.785 8.594 1.00 93.69 193 GLY A CA 1
ATOM 1527 C C . GLY A 1 193 ? -14.551 -2.783 8.066 1.00 93.69 193 GLY A C 1
ATOM 1528 O O . GLY A 1 193 ? -15.425 -3.404 8.662 1.00 93.69 193 GLY A O 1
ATOM 1529 N N . VAL A 1 194 ? -14.816 -2.103 6.946 1.00 92.06 194 VAL A N 1
ATOM 1530 C CA . VAL A 1 194 ? -16.163 -1.971 6.369 1.00 92.06 194 VAL A CA 1
ATOM 1531 C C . VAL A 1 194 ? -16.459 -3.080 5.361 1.00 92.06 194 VAL A C 1
ATOM 1533 O O . VAL A 1 194 ? -17.581 -3.574 5.298 1.00 92.06 194 VAL A O 1
ATOM 1536 N N . ASN A 1 195 ? -15.471 -3.473 4.557 1.00 90.06 195 ASN A N 1
ATOM 1537 C CA . ASN A 1 195 ? -15.668 -4.419 3.454 1.00 90.06 195 ASN A CA 1
ATOM 1538 C C . ASN A 1 195 ? -14.571 -5.491 3.335 1.00 90.06 195 ASN A C 1
ATOM 1540 O O . ASN A 1 195 ? -14.594 -6.259 2.381 1.00 90.06 195 ASN A O 1
ATOM 1544 N N . SER A 1 196 ? -13.654 -5.593 4.305 1.00 89.62 196 SER A N 1
ATOM 1545 C CA . SER A 1 196 ? -12.541 -6.564 4.318 1.00 89.62 196 SER A CA 1
ATOM 1546 C C . SER A 1 196 ? -11.488 -6.379 3.218 1.00 89.62 196 SER A C 1
ATOM 1548 O O . SER A 1 196 ? -10.605 -7.228 3.069 1.00 89.62 196 SER A O 1
ATOM 1550 N N . ASN A 1 197 ? -11.544 -5.292 2.447 1.00 92.69 197 ASN A N 1
ATOM 1551 C CA . ASN A 1 197 ? -10.612 -5.075 1.348 1.00 92.69 197 ASN A CA 1
ATOM 1552 C C . ASN A 1 197 ? -9.220 -4.672 1.846 1.00 92.69 197 ASN A C 1
ATOM 1554 O O . ASN A 1 197 ? -9.067 -3.985 2.862 1.00 92.69 197 ASN A O 1
ATOM 1558 N N . LEU A 1 198 ? -8.205 -5.044 1.062 1.00 94.94 198 LEU A N 1
ATOM 1559 C CA . LEU A 1 198 ? -6.902 -4.391 1.104 1.00 94.94 198 LEU A CA 1
ATOM 1560 C C . LEU A 1 198 ? -7.070 -2.954 0.595 1.00 94.94 198 LEU A C 1
ATOM 1562 O O . LEU A 1 198 ? -7.430 -2.752 -0.562 1.00 94.94 198 LEU A O 1
ATOM 1566 N N . VAL A 1 199 ? -6.790 -1.967 1.442 1.00 94.25 199 VAL A N 1
ATOM 1567 C CA . VAL A 1 199 ? -6.888 -0.536 1.082 1.00 94.25 199 VAL A CA 1
ATOM 1568 C C . VAL A 1 199 ? -5.538 0.161 1.050 1.00 94.25 199 VAL A C 1
ATOM 1570 O O . VAL A 1 199 ? -5.416 1.268 0.526 1.00 94.25 199 VAL A O 1
ATOM 1573 N N . GLY A 1 200 ? -4.512 -0.489 1.590 1.00 95.12 200 GLY A N 1
ATOM 1574 C CA . GLY A 1 200 ? -3.152 0.009 1.550 1.00 95.12 200 GLY A CA 1
ATOM 1575 C C . GLY A 1 200 ? -2.137 -1.106 1.737 1.00 95.12 200 GLY A C 1
ATOM 1576 O O . GLY A 1 200 ? -2.364 -2.054 2.486 1.00 95.12 200 GLY A O 1
ATOM 1577 N N . TYR A 1 201 ? -1.010 -0.976 1.062 1.00 96.38 201 TYR A N 1
ATOM 1578 C CA . TYR A 1 201 ? 0.157 -1.830 1.216 1.00 96.38 201 TYR A CA 1
ATOM 1579 C C . TYR A 1 201 ? 1.385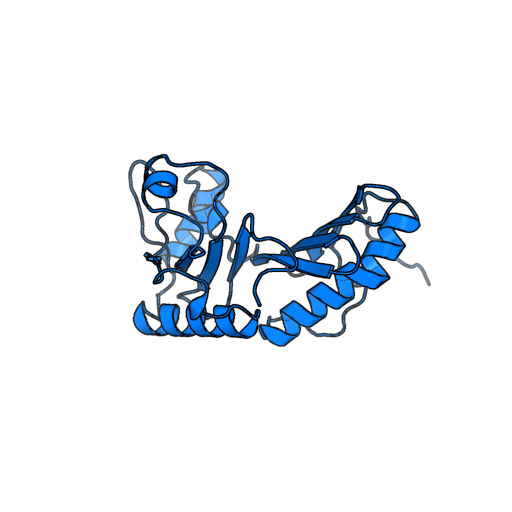 -0.966 1.000 1.00 96.38 201 TYR A C 1
ATOM 1581 O O . TYR A 1 201 ? 1.456 -0.292 -0.021 1.00 96.38 201 TYR A O 1
ATOM 1589 N N . ASP A 1 202 ? 2.358 -1.028 1.899 1.00 94.62 202 ASP A N 1
ATOM 1590 C CA . ASP A 1 202 ? 3.616 -0.307 1.764 1.00 94.62 202 ASP A CA 1
ATOM 1591 C C . ASP A 1 202 ? 4.799 -1.206 2.112 1.00 94.62 202 ASP A C 1
ATOM 1593 O O . ASP A 1 202 ? 4.851 -1.863 3.150 1.00 94.62 202 ASP A O 1
ATOM 1597 N N . ARG A 1 203 ? 5.793 -1.205 1.228 1.00 92.88 203 ARG A N 1
ATOM 1598 C CA . ARG A 1 203 ? 7.063 -1.916 1.354 1.00 92.88 203 ARG A CA 1
ATOM 1599 C C . ARG A 1 203 ? 8.177 -0.889 1.554 1.00 92.88 203 ARG A C 1
ATOM 1601 O O . ARG A 1 203 ? 8.947 -0.590 0.632 1.00 92.88 203 ARG A O 1
ATOM 1608 N N . LEU A 1 204 ? 8.251 -0.337 2.760 1.00 89.12 204 LEU A N 1
ATOM 1609 C CA . LEU A 1 204 ? 9.086 0.815 3.103 1.00 89.12 204 LEU A CA 1
ATOM 1610 C C . LEU A 1 204 ? 10.531 0.398 3.356 1.00 89.12 204 LEU A C 1
ATOM 1612 O O . LEU A 1 204 ? 10.798 -0.476 4.173 1.00 89.12 204 LEU A O 1
ATOM 1616 N N . PHE A 1 205 ? 11.465 1.022 2.633 1.00 87.38 205 PHE A N 1
ATOM 1617 C CA . PHE A 1 205 ? 12.920 0.843 2.788 1.00 87.38 205 PHE A CA 1
ATOM 1618 C C . PHE A 1 205 ? 13.434 -0.606 2.691 1.00 87.38 205 PHE A C 1
ATOM 1620 O O . PHE A 1 205 ? 14.586 -0.892 3.000 1.00 87.38 205 PHE A O 1
ATOM 1627 N N . MET A 1 206 ? 12.594 -1.526 2.213 1.00 87.12 206 MET A N 1
ATOM 1628 C CA . MET A 1 206 ? 12.971 -2.916 1.976 1.00 87.12 206 MET A CA 1
ATOM 1629 C C . MET A 1 206 ? 13.854 -3.022 0.720 1.00 87.12 206 MET A C 1
ATOM 1631 O O . MET A 1 206 ? 13.469 -2.458 -0.319 1.00 87.12 206 MET A O 1
ATOM 1635 N N . PRO A 1 207 ? 14.966 -3.778 0.761 1.00 80.00 207 PRO A N 1
ATOM 1636 C CA . PRO A 1 207 ? 15.773 -4.077 -0.424 1.00 80.00 207 PRO A CA 1
ATOM 1637 C C . PRO A 1 207 ? 14.956 -4.864 -1.447 1.00 80.00 207 PRO A C 1
ATOM 1639 O O . PRO A 1 207 ? 14.262 -5.796 -1.063 1.00 80.00 207 PRO A O 1
ATOM 1642 N N . LEU A 1 208 ? 15.022 -4.533 -2.740 1.00 79.50 208 LEU A N 1
ATOM 1643 C CA . LEU A 1 208 ? 14.134 -5.135 -3.749 1.00 79.50 208 LEU A CA 1
ATOM 1644 C C . LEU A 1 208 ? 14.221 -6.662 -3.827 1.00 79.50 208 LEU A C 1
ATOM 1646 O O . LEU A 1 208 ? 13.195 -7.318 -3.996 1.00 79.50 208 LEU A O 1
ATOM 1650 N N . ASP A 1 209 ? 15.428 -7.188 -3.669 1.00 72.56 209 ASP A N 1
ATOM 1651 C CA . ASP A 1 209 ? 15.835 -8.586 -3.778 1.00 72.56 209 ASP A CA 1
ATOM 1652 C C . ASP A 1 209 ? 15.693 -9.384 -2.471 1.00 72.56 209 ASP A C 1
ATOM 1654 O O . ASP A 1 209 ? 15.580 -10.608 -2.516 1.00 72.56 209 ASP A O 1
ATOM 1658 N N . ARG A 1 210 ? 15.670 -8.715 -1.311 1.00 59.53 210 ARG A N 1
ATOM 1659 C CA . ARG A 1 210 ? 15.707 -9.366 0.009 1.00 59.53 210 ARG A CA 1
ATOM 1660 C C . ARG A 1 210 ? 14.352 -9.363 0.709 1.00 59.53 210 ARG A C 1
ATOM 1662 O O . ARG A 1 210 ? 14.205 -8.693 1.724 1.00 59.53 210 ARG A O 1
ATOM 1669 N N . ASP A 1 211 ? 13.404 -10.146 0.208 1.00 59.50 211 ASP A N 1
ATOM 1670 C CA . ASP A 1 211 ? 12.321 -10.700 1.052 1.00 59.50 211 ASP A CA 1
ATOM 1671 C C . ASP A 1 211 ? 12.417 -12.236 1.176 1.00 59.50 211 ASP A C 1
ATOM 1673 O O . ASP A 1 211 ? 11.675 -12.833 1.957 1.00 59.50 211 ASP A O 1
ATOM 1677 N N . LYS A 1 212 ? 13.342 -12.858 0.425 1.00 48.19 212 LYS A N 1
ATOM 1678 C CA . LYS A 1 212 ? 13.589 -14.306 0.363 1.00 48.19 212 LYS A CA 1
ATOM 1679 C C . LYS A 1 212 ? 14.706 -14.737 1.303 1.00 48.19 212 LYS A C 1
ATOM 1681 O O . LYS A 1 212 ? 15.708 -13.992 1.387 1.00 48.19 212 LYS A O 1
#

Radius of gyration: 18.32 Å; chains: 1; bounding box: 43×37×56 Å